Protein AF-A0A9P1FJG8-F1 (afdb_monomer)

Nearest PDB structures (foldseek):
  5cb5-assembly14_M  TM=6.698E-01  e=3.079E-03  Escherichia coli K-12
  5lbp-assembly1_A  TM=6.255E-01  e=1.067E-02  Oceanobacillus iheyensis HTE831
  6y73-assembly5_E  TM=5.997E-01  e=2.884E-02  Homo sapiens

Sequence (259 aa):
MRVICAKEVPSAGLRPDLLDASSSQHKVHMVYASAIPVKAYLNAGNLDVPFQEEVGRLVIISQYLGALRLAAMGHTSRQRIFLMPLGGGVFNNRPEVIVGALGTALDLLAQQVDLARLDVRLLAFRGSAGEQERLTKILRLLSPAPAAAAPAAAASTSAAPAVRVAASVPAAPVAPSAPAAPAAPSAPATSAAPAAPVAPASSSTPLARAFAAGAAAAATAAARGEAPAEATASAESSRPGWKLEARSVSLLDALLDDD

Structure (mmCIF, N/CA/C/O backbone):
data_AF-A0A9P1FJG8-F1
#
_entry.id   AF-A0A9P1FJG8-F1
#
loop_
_atom_site.group_PDB
_atom_site.id
_atom_site.type_symbol
_atom_site.label_atom_id
_atom_site.label_alt_id
_atom_site.label_comp_id
_atom_site.label_asym_id
_atom_site.label_entity_id
_atom_site.label_seq_id
_atom_site.pdbx_PDB_ins_code
_atom_site.Cartn_x
_atom_site.Cartn_y
_atom_site.Cartn_z
_atom_site.occupancy
_atom_site.B_iso_or_equiv
_atom_site.auth_seq_id
_atom_site.auth_comp_id
_atom_site.auth_asym_id
_atom_site.auth_atom_id
_atom_site.pdbx_PDB_model_num
ATOM 1 N N . MET A 1 1 ? -8.747 -11.179 -7.162 1.00 79.94 1 MET A N 1
ATOM 2 C CA . MET A 1 1 ? -7.864 -12.027 -6.322 1.00 79.94 1 MET A CA 1
ATOM 3 C C . MET A 1 1 ? -8.393 -12.004 -4.887 1.00 79.94 1 MET A C 1
ATOM 5 O O . MET A 1 1 ? -8.917 -10.968 -4.496 1.00 79.94 1 MET A O 1
ATOM 9 N N . ARG A 1 2 ? -8.340 -13.106 -4.121 1.00 85.50 2 ARG A N 1
ATOM 10 C CA . ARG A 1 2 ? -8.731 -13.095 -2.695 1.00 85.50 2 ARG A CA 1
ATOM 11 C C . ARG A 1 2 ? -7.508 -12.747 -1.845 1.00 85.50 2 ARG A C 1
ATOM 13 O O . ARG A 1 2 ? -6.466 -13.366 -2.029 1.00 85.50 2 ARG A O 1
ATOM 20 N N . VAL A 1 3 ? -7.649 -11.779 -0.941 1.00 92.62 3 VAL A N 1
ATOM 21 C CA . VAL A 1 3 ? -6.612 -11.441 0.045 1.00 92.62 3 VAL A CA 1
ATOM 22 C C . VAL A 1 3 ? -6.746 -12.348 1.264 1.00 92.62 3 VAL A C 1
ATOM 24 O O . VAL A 1 3 ? -7.861 -12.691 1.665 1.00 92.62 3 VAL A O 1
ATOM 27 N N . ILE A 1 4 ? -5.621 -12.741 1.855 1.00 95.81 4 ILE A N 1
ATOM 28 C CA . ILE A 1 4 ? -5.606 -13.496 3.112 1.00 95.81 4 ILE A CA 1
ATOM 29 C C . ILE A 1 4 ? -5.451 -12.484 4.243 1.00 95.81 4 ILE A C 1
ATOM 31 O O . ILE A 1 4 ? -4.538 -11.662 4.212 1.00 95.81 4 ILE A O 1
ATOM 35 N N . CYS A 1 5 ? -6.334 -12.538 5.238 1.00 96.50 5 CYS A N 1
ATOM 36 C CA . CYS A 1 5 ? -6.282 -11.650 6.394 1.00 96.50 5 CYS A CA 1
ATOM 37 C C . CYS A 1 5 ? -6.335 -12.443 7.694 1.00 96.50 5 CYS A C 1
ATOM 39 O O . CYS A 1 5 ? -7.268 -13.216 7.913 1.00 96.50 5 CYS A O 1
ATOM 41 N N . ALA A 1 6 ? -5.387 -12.169 8.584 1.00 97.38 6 ALA A N 1
ATOM 42 C CA . ALA A 1 6 ? -5.498 -12.497 9.995 1.00 97.38 6 ALA A CA 1
ATOM 43 C C . ALA A 1 6 ? -6.175 -11.317 10.709 1.00 97.38 6 ALA A C 1
ATOM 45 O O . ALA A 1 6 ? -5.712 -10.179 10.609 1.00 97.38 6 ALA A O 1
ATOM 46 N N . LYS A 1 7 ? -7.311 -11.568 11.362 1.00 96.00 7 LYS A N 1
ATOM 47 C CA . LYS A 1 7 ? -8.090 -10.537 12.061 1.00 96.00 7 LYS A CA 1
ATOM 48 C C . LYS A 1 7 ? -7.698 -10.463 13.529 1.00 96.00 7 LYS A C 1
ATOM 50 O O . LYS A 1 7 ? -7.283 -11.463 14.102 1.00 96.00 7 LYS A O 1
ATOM 55 N N . GLU A 1 8 ? -7.874 -9.277 14.104 1.00 95.25 8 GLU A N 1
ATOM 56 C CA . GLU A 1 8 ? -7.631 -8.974 15.518 1.00 95.25 8 GLU A CA 1
ATOM 57 C C . GLU A 1 8 ? -6.312 -9.518 16.083 1.00 95.25 8 GLU A C 1
ATOM 59 O O . GLU A 1 8 ? -6.237 -9.941 17.238 1.00 95.25 8 GLU A O 1
ATOM 64 N N . VAL A 1 9 ? -5.257 -9.500 15.270 1.00 96.56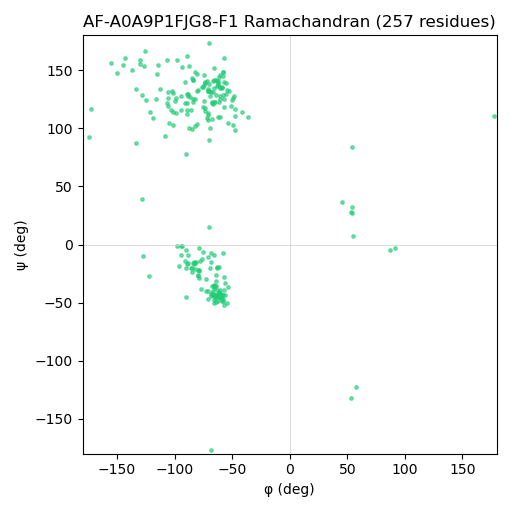 9 VAL A N 1
ATOM 65 C CA . VAL A 1 9 ? -3.940 -9.972 15.683 1.00 96.56 9 VAL A CA 1
ATOM 66 C C . VAL A 1 9 ? -3.429 -9.037 16.779 1.00 96.56 9 VAL A C 1
ATOM 68 O O . VAL A 1 9 ? -3.350 -7.826 16.539 1.00 96.56 9 VAL A O 1
ATOM 71 N N . PRO A 1 10 ? -3.100 -9.551 17.977 1.00 95.88 10 PRO A N 1
ATOM 72 C CA . PRO A 1 10 ? -2.477 -8.737 19.004 1.00 95.88 10 PRO A CA 1
ATOM 73 C C . PRO A 1 10 ? -1.106 -8.286 18.505 1.00 95.88 10 PRO A C 1
ATOM 75 O O . PRO A 1 10 ? -0.292 -9.090 18.055 1.00 95.88 10 PRO A O 1
ATOM 78 N N . SER A 1 11 ? -0.862 -6.986 18.577 1.00 93.56 11 SER A N 1
ATOM 79 C CA . SER A 1 11 ? 0.379 -6.363 18.147 1.00 93.56 11 SER A CA 1
ATOM 80 C C . SER A 1 11 ? 0.852 -5.397 19.221 1.00 93.56 11 SER A C 1
ATOM 82 O O . SER A 1 11 ? 0.085 -4.565 19.712 1.00 93.56 11 SER A O 1
ATOM 84 N N . ALA A 1 12 ? 2.138 -5.481 19.539 1.00 92.75 12 ALA A N 1
ATOM 85 C CA . ALA A 1 12 ? 2.861 -4.448 20.261 1.00 92.75 12 ALA A CA 1
ATOM 86 C C . ALA A 1 12 ? 3.757 -3.727 19.253 1.00 92.75 12 ALA A C 1
ATOM 88 O O . ALA A 1 12 ? 4.431 -4.365 18.443 1.00 92.75 12 ALA A O 1
ATOM 89 N N . GLY A 1 13 ? 3.712 -2.397 19.250 1.00 87.94 13 GLY A N 1
ATOM 90 C CA . GLY A 1 13 ? 4.653 -1.611 18.455 1.00 87.94 13 GLY A CA 1
ATOM 91 C C . GLY A 1 13 ? 6.062 -1.688 19.040 1.00 87.94 13 GLY A C 1
ATOM 92 O O . GLY A 1 13 ? 6.259 -2.185 20.146 1.00 87.94 13 GLY A O 1
ATOM 93 N N . LEU A 1 14 ? 7.038 -1.131 18.333 1.00 89.38 14 LEU A N 1
ATOM 94 C CA . LEU A 1 14 ? 8.299 -0.733 18.953 1.00 89.38 14 LEU A CA 1
ATOM 95 C C . LEU A 1 14 ? 8.152 0.691 19.485 1.00 89.38 14 LEU A C 1
ATOM 97 O O . LEU A 1 14 ? 7.356 1.482 18.966 1.00 89.38 14 LEU A O 1
ATOM 101 N N . ARG A 1 15 ? 8.921 1.039 20.513 1.00 90.69 15 ARG A N 1
ATOM 102 C CA . ARG A 1 15 ? 9.108 2.443 20.885 1.00 90.69 15 ARG A CA 1
ATOM 103 C C . ARG A 1 15 ? 9.672 3.213 19.680 1.00 90.69 15 ARG A C 1
ATOM 105 O O . ARG A 1 15 ? 10.280 2.604 18.795 1.00 90.69 15 ARG A O 1
ATOM 112 N N . PRO A 1 16 ? 9.557 4.558 19.642 1.00 85.56 16 PRO A N 1
ATOM 113 C CA . PRO A 1 16 ? 10.199 5.377 18.602 1.00 85.56 16 PRO A CA 1
ATOM 114 C C . PRO A 1 16 ? 11.718 5.199 18.534 1.00 85.56 16 PRO A C 1
ATOM 116 O O . PRO A 1 16 ? 12.397 5.761 17.679 1.00 85.56 16 PRO A O 1
ATOM 119 N N . ASP A 1 17 ? 12.245 4.466 19.498 1.00 89.62 17 ASP A N 1
ATOM 120 C CA . ASP A 1 17 ? 13.630 4.188 19.682 1.00 89.62 17 ASP A CA 1
ATOM 121 C C . ASP A 1 17 ? 14.057 2.837 19.038 1.00 89.62 17 ASP A C 1
ATOM 123 O O . ASP A 1 17 ? 15.229 2.532 18.855 1.00 89.62 17 ASP A O 1
ATOM 127 N N . LEU A 1 18 ? 13.096 2.030 18.577 1.00 88.44 18 LEU A N 1
ATOM 128 C CA . LEU A 1 18 ? 13.326 0.702 18.001 1.00 88.44 18 LEU A CA 1
ATOM 129 C C . LEU A 1 18 ? 14.118 -0.274 18.893 1.00 88.44 18 LEU A C 1
ATOM 131 O O . LEU A 1 18 ? 14.457 -1.356 18.415 1.00 88.44 18 LEU A O 1
ATOM 135 N N . LEU A 1 19 ? 14.416 0.074 20.147 1.00 92.44 19 LEU A N 1
ATOM 136 C CA . LEU A 1 19 ? 15.165 -0.783 21.060 1.00 92.44 19 LEU A CA 1
ATOM 137 C C . LEU A 1 19 ? 14.234 -1.680 21.856 1.00 92.44 19 LEU A C 1
ATOM 139 O O . LEU A 1 19 ? 14.483 -2.880 21.947 1.00 92.44 19 LEU A O 1
ATOM 143 N N . ASP A 1 20 ? 13.149 -1.111 22.384 1.00 94.50 20 ASP A N 1
ATOM 144 C CA . ASP A 1 20 ? 12.201 -1.864 23.199 1.00 94.50 20 ASP A CA 1
ATOM 145 C C . ASP A 1 20 ? 10.830 -1.974 22.534 1.00 94.50 20 ASP A C 1
ATOM 147 O O . ASP A 1 20 ? 10.378 -1.108 21.772 1.00 94.50 20 ASP A O 1
ATOM 151 N N . ALA A 1 21 ? 10.113 -3.032 22.907 1.00 91.94 21 ALA A N 1
ATOM 152 C CA . ALA A 1 21 ? 8.687 -3.121 22.652 1.00 91.94 21 ALA A CA 1
ATOM 153 C C . ALA A 1 21 ? 7.945 -1.993 23.385 1.00 91.94 21 ALA A C 1
ATOM 155 O O . ALA A 1 21 ? 8.226 -1.659 24.538 1.00 91.94 21 ALA A O 1
ATOM 156 N N . SER A 1 22 ? 6.962 -1.413 22.711 1.00 94.44 22 SER A N 1
ATOM 157 C CA . SER A 1 22 ? 6.003 -0.516 23.338 1.00 94.44 22 SER A CA 1
ATOM 158 C C . SER A 1 22 ? 5.133 -1.302 24.319 1.00 94.44 22 SER A C 1
ATOM 160 O O . SER A 1 22 ? 4.686 -2.408 24.017 1.00 94.44 22 SER A O 1
ATOM 162 N N . SER A 1 23 ? 4.825 -0.705 25.471 1.00 93.75 23 SER A N 1
ATOM 163 C CA . SER A 1 23 ? 3.820 -1.234 26.402 1.00 93.75 23 SER A CA 1
ATOM 164 C C . SER A 1 23 ? 2.386 -1.092 25.875 1.00 93.75 23 SER A C 1
ATOM 166 O O . SER A 1 23 ? 1.458 -1.665 26.442 1.00 93.75 23 SER A O 1
ATOM 168 N N . SER A 1 24 ? 2.189 -0.338 24.787 1.00 93.25 24 SER A N 1
ATOM 169 C CA . SER A 1 24 ? 0.884 -0.185 24.144 1.00 93.25 24 SER A CA 1
ATOM 170 C C . SER A 1 24 ? 0.518 -1.449 23.370 1.00 93.25 24 SER A C 1
ATOM 172 O O . SER A 1 24 ? 1.246 -1.871 22.469 1.00 93.25 24 SER A O 1
ATOM 174 N N . GLN A 1 25 ? -0.635 -2.031 23.700 1.00 93.12 25 GLN A N 1
ATOM 175 C CA . GLN A 1 25 ? -1.199 -3.173 22.988 1.00 93.12 25 GLN A CA 1
ATOM 176 C C . GLN A 1 25 ? -2.321 -2.715 22.061 1.00 93.12 25 GLN A C 1
ATOM 178 O O . GLN A 1 25 ? -3.227 -1.986 22.466 1.00 93.12 25 GLN A O 1
ATOM 183 N N . HIS A 1 26 ? -2.278 -3.180 20.818 1.00 93.06 26 HIS A N 1
ATOM 184 C CA . HIS A 1 26 ? -3.312 -2.932 19.825 1.00 93.06 26 HIS A CA 1
ATOM 185 C C . HIS A 1 26 ? -3.736 -4.247 19.178 1.00 93.06 26 HIS A C 1
ATOM 187 O O . HIS A 1 26 ? -2.968 -5.205 19.118 1.00 93.06 26 HIS A O 1
ATOM 193 N N . LYS A 1 27 ? -4.962 -4.288 18.661 1.00 95.25 27 LYS A N 1
ATOM 194 C CA . LYS A 1 27 ? -5.406 -5.341 17.749 1.00 95.25 27 LYS A CA 1
ATOM 195 C C . LYS A 1 27 ? -5.372 -4.790 16.335 1.00 95.25 27 LYS A C 1
ATOM 197 O O . LYS A 1 27 ? -5.897 -3.706 16.090 1.00 95.25 27 LYS A O 1
ATOM 202 N N . VAL A 1 28 ? -4.760 -5.526 15.416 1.00 95.31 28 VAL A N 1
ATOM 203 C CA . VAL A 1 28 ? -4.636 -5.119 14.014 1.00 95.31 28 VAL A CA 1
ATOM 204 C C . VAL A 1 28 ? -5.164 -6.200 13.086 1.00 95.31 28 VAL A C 1
ATOM 206 O O . VAL A 1 28 ? -5.174 -7.386 13.412 1.00 95.31 28 VAL A O 1
ATOM 209 N N . HIS A 1 29 ? -5.611 -5.793 11.904 1.00 96.06 29 HIS A N 1
ATOM 210 C CA . HIS A 1 29 ? -5.883 -6.720 10.813 1.00 96.06 29 HIS A CA 1
ATOM 211 C C . HIS A 1 29 ? -4.637 -6.783 9.941 1.00 96.06 29 HIS A C 1
ATOM 213 O O . HIS A 1 29 ? -4.236 -5.779 9.357 1.00 96.06 29 HIS A O 1
ATOM 219 N N . MET A 1 30 ? -4.015 -7.956 9.875 1.00 96.88 30 MET A N 1
ATOM 220 C CA . MET A 1 30 ? -2.835 -8.174 9.051 1.00 96.88 30 MET A CA 1
ATOM 221 C C . MET A 1 30 ? -3.260 -8.837 7.747 1.00 96.88 30 MET A C 1
ATOM 223 O O . MET A 1 30 ? -3.714 -9.983 7.741 1.00 96.88 30 MET A O 1
ATOM 227 N N . VAL A 1 31 ? -3.111 -8.106 6.646 1.00 96.81 31 VAL A N 1
ATOM 228 C CA . VAL A 1 31 ? -3.403 -8.602 5.301 1.00 96.81 31 VAL A CA 1
ATOM 229 C C . VAL A 1 31 ? -2.098 -9.005 4.631 1.00 96.81 31 VAL A C 1
ATOM 231 O O . VAL A 1 31 ? -1.184 -8.193 4.507 1.00 96.81 31 VAL A O 1
ATOM 234 N N . TYR A 1 32 ? -2.018 -10.255 4.184 1.00 96.44 32 TYR A N 1
ATOM 235 C CA . TYR A 1 32 ? -0.929 -10.700 3.326 1.00 96.44 32 TYR A CA 1
ATOM 236 C C . TYR A 1 32 ? -1.229 -10.310 1.879 1.00 96.44 32 TYR A C 1
ATOM 238 O O . TYR A 1 32 ? -2.271 -10.681 1.331 1.00 96.44 32 TYR A O 1
ATOM 246 N N . ALA A 1 33 ? -0.295 -9.587 1.266 1.00 94.56 33 ALA A N 1
ATOM 247 C CA . ALA A 1 33 ? -0.362 -9.148 -0.119 1.00 94.56 33 ALA A CA 1
ATOM 248 C C . ALA A 1 33 ? 0.999 -9.336 -0.798 1.00 94.56 33 ALA A C 1
ATOM 250 O O . ALA A 1 33 ? 2.047 -9.261 -0.158 1.00 94.56 33 ALA A O 1
ATOM 251 N N . SER A 1 34 ? 0.975 -9.580 -2.105 1.00 93.62 34 SER A N 1
ATOM 252 C CA . SER A 1 34 ? 2.170 -9.782 -2.925 1.00 93.62 34 SER A CA 1
ATOM 253 C C . SER A 1 34 ? 1.972 -9.162 -4.307 1.00 93.62 34 SER A C 1
ATOM 255 O O . SER A 1 34 ? 0.841 -8.919 -4.728 1.00 93.62 34 SER A O 1
ATOM 257 N N . ALA A 1 35 ? 3.071 -8.914 -5.010 1.00 95.19 35 ALA A N 1
ATOM 258 C CA . ALA A 1 35 ? 3.094 -8.393 -6.371 1.00 95.19 35 ALA A CA 1
ATOM 259 C C . ALA A 1 35 ? 3.915 -9.315 -7.283 1.00 95.19 35 ALA A C 1
ATOM 261 O O . ALA A 1 35 ? 4.629 -10.201 -6.814 1.00 95.19 35 ALA A O 1
ATOM 262 N N . ILE A 1 36 ? 3.801 -9.122 -8.594 1.00 94.69 36 ILE A N 1
ATOM 263 C CA . ILE A 1 36 ? 4.594 -9.874 -9.571 1.00 94.69 36 ILE A CA 1
ATOM 264 C C . ILE A 1 36 ? 5.910 -9.124 -9.809 1.00 94.69 36 ILE A C 1
ATOM 266 O O . ILE A 1 36 ? 5.871 -7.915 -10.047 1.00 94.69 36 ILE A O 1
ATOM 270 N N . PRO A 1 37 ? 7.077 -9.789 -9.728 1.00 94.62 37 PRO A N 1
ATOM 271 C CA . PRO A 1 37 ? 8.343 -9.133 -10.010 1.00 94.62 37 PRO A CA 1
ATOM 272 C C . PRO A 1 37 ? 8.480 -8.816 -11.504 1.00 94.62 37 PRO A C 1
ATOM 274 O O . PRO A 1 37 ? 8.187 -9.666 -12.345 1.00 94.62 37 PRO A O 1
ATOM 277 N N . VAL A 1 38 ? 8.985 -7.628 -11.832 1.00 94.88 38 VAL A N 1
ATOM 278 C CA . VAL A 1 38 ? 9.231 -7.182 -13.213 1.00 94.88 38 VAL A CA 1
ATOM 279 C C . VAL A 1 38 ? 10.730 -7.209 -13.482 1.00 94.88 38 VAL A C 1
ATOM 281 O O . VAL A 1 38 ? 11.497 -6.518 -12.810 1.00 94.88 38 VAL A O 1
ATOM 284 N N . LYS A 1 39 ? 11.171 -8.014 -14.461 1.00 93.88 39 LYS A N 1
ATOM 285 C CA . LYS A 1 39 ? 12.607 -8.219 -14.764 1.00 93.88 39 LYS A CA 1
ATOM 286 C C . LYS A 1 39 ? 13.450 -8.646 -13.547 1.00 93.88 39 LYS A C 1
ATOM 288 O O . LYS A 1 39 ? 14.646 -8.378 -13.490 1.00 93.88 39 LYS A O 1
ATOM 293 N N . ALA A 1 40 ? 12.839 -9.313 -12.573 1.00 91.62 40 ALA A N 1
ATOM 294 C CA . ALA A 1 40 ? 13.509 -9.809 -11.375 1.00 91.62 40 ALA A CA 1
ATOM 295 C C . ALA A 1 40 ? 13.175 -11.289 -11.139 1.00 91.62 40 ALA A C 1
ATOM 297 O O . ALA A 1 40 ? 12.167 -11.800 -11.633 1.00 91.62 40 ALA A O 1
ATOM 298 N N . TYR A 1 41 ? 14.025 -11.985 -10.378 1.00 89.81 41 TYR A N 1
ATOM 299 C CA . TYR A 1 41 ? 13.927 -13.432 -10.139 1.00 89.81 41 TYR A CA 1
ATOM 300 C C . TYR A 1 41 ? 13.852 -14.234 -11.450 1.00 89.81 41 TYR A C 1
ATOM 302 O O . TYR A 1 41 ? 14.618 -13.995 -12.382 1.00 89.81 41 TYR A O 1
ATOM 310 N N . LEU A 1 42 ? 12.901 -15.169 -11.533 1.00 89.69 42 LEU A N 1
ATOM 311 C CA . LEU A 1 42 ? 12.649 -16.019 -12.694 1.00 89.69 42 LEU A CA 1
ATOM 312 C C . LEU A 1 42 ? 12.093 -15.242 -13.903 1.00 89.69 42 LEU A C 1
ATOM 314 O O . LEU A 1 42 ? 12.017 -15.803 -14.991 1.00 89.69 42 LEU A O 1
ATOM 318 N N . ASN A 1 43 ? 11.760 -13.954 -13.745 1.00 86.19 43 ASN A N 1
ATOM 319 C CA . ASN A 1 43 ? 11.273 -13.096 -14.829 1.00 86.19 43 ASN A CA 1
ATOM 320 C C . ASN A 1 43 ? 12.389 -12.284 -15.513 1.00 86.19 43 ASN A C 1
ATOM 322 O O . ASN A 1 43 ? 12.115 -11.557 -16.465 1.00 86.19 43 ASN A O 1
ATOM 326 N N . ALA A 1 44 ? 13.647 -12.400 -15.069 1.00 82.94 44 ALA A N 1
ATOM 327 C CA . ALA A 1 44 ? 14.766 -11.627 -15.618 1.00 82.94 44 ALA A CA 1
ATOM 328 C C . ALA A 1 44 ? 15.076 -11.935 -17.100 1.00 82.94 44 ALA A C 1
ATOM 330 O O . ALA A 1 44 ? 15.586 -11.070 -17.807 1.00 82.94 44 ALA A O 1
ATOM 331 N N . GLY A 1 45 ? 14.752 -13.143 -17.580 1.00 83.50 45 GLY A N 1
ATOM 332 C CA . GLY A 1 45 ? 14.990 -13.567 -18.968 1.00 83.50 45 GLY A CA 1
ATOM 333 C C . GLY A 1 45 ? 13.846 -13.280 -19.949 1.00 83.50 45 GLY A C 1
ATOM 334 O O . GLY A 1 45 ? 13.993 -13.544 -21.140 1.00 83.50 45 GLY A O 1
ATOM 335 N N . ASN A 1 46 ? 12.706 -12.766 -19.476 1.00 69.88 46 ASN A N 1
ATOM 336 C CA . ASN A 1 46 ? 11.514 -12.567 -20.302 1.00 69.88 46 ASN A CA 1
ATOM 337 C C . ASN A 1 46 ? 11.548 -11.204 -21.013 1.00 69.88 46 ASN A C 1
ATOM 339 O O . ASN A 1 46 ? 11.693 -10.164 -20.368 1.00 69.88 46 ASN A O 1
ATOM 343 N N . LEU A 1 47 ? 11.372 -11.210 -22.341 1.00 71.50 47 LEU A N 1
ATOM 344 C CA . LEU A 1 47 ? 11.496 -10.013 -23.188 1.00 71.50 47 LEU A CA 1
ATOM 345 C C . LEU A 1 47 ? 10.268 -9.088 -23.156 1.00 71.50 47 LEU A C 1
ATOM 347 O O . LEU A 1 47 ? 10.406 -7.900 -23.441 1.00 71.50 47 LEU A O 1
ATOM 351 N N . ASP A 1 48 ? 9.089 -9.591 -22.782 1.00 93.69 48 ASP A N 1
ATOM 352 C CA . ASP A 1 48 ? 7.864 -8.783 -22.756 1.00 93.69 48 ASP A CA 1
ATOM 353 C C . ASP A 1 48 ? 7.668 -8.108 -21.392 1.00 93.69 48 ASP A C 1
ATOM 355 O O . ASP A 1 48 ? 6.937 -8.568 -20.511 1.00 93.69 48 ASP A O 1
ATOM 359 N N . VAL A 1 49 ? 8.427 -7.034 -21.189 1.00 93.12 49 VAL A N 1
ATOM 360 C CA . VAL A 1 49 ? 8.350 -6.192 -19.989 1.00 93.12 49 VAL A CA 1
ATOM 361 C C . VAL A 1 49 ? 6.995 -5.492 -19.878 1.00 93.12 49 VAL A C 1
ATOM 363 O O . VAL A 1 49 ? 6.441 -5.531 -18.782 1.00 93.12 49 VAL A O 1
ATOM 366 N N . PRO A 1 50 ? 6.424 -4.902 -20.951 1.00 95.06 50 PRO A N 1
ATOM 367 C CA . PRO A 1 50 ? 5.100 -4.288 -20.872 1.00 95.06 50 PRO A CA 1
ATOM 368 C C . PRO A 1 50 ? 4.017 -5.256 -20.392 1.00 95.06 50 PRO A C 1
ATOM 370 O O . PRO A 1 50 ? 3.223 -4.901 -19.523 1.00 95.06 50 PRO A O 1
ATOM 373 N N . PHE A 1 51 ? 4.010 -6.497 -20.890 1.00 94.62 51 PHE A N 1
ATOM 374 C CA . PHE A 1 51 ? 3.071 -7.510 -20.412 1.00 94.62 51 PHE A CA 1
ATOM 375 C C . PHE A 1 51 ? 3.276 -7.839 -18.928 1.00 94.62 51 PHE A C 1
ATOM 377 O O . PHE A 1 51 ? 2.307 -7.901 -18.172 1.00 94.62 51 PHE A O 1
ATOM 384 N N . GLN A 1 52 ? 4.526 -8.012 -18.481 1.00 94.38 52 GLN A N 1
ATOM 385 C CA . GLN A 1 52 ? 4.829 -8.248 -17.063 1.00 94.38 52 GLN A CA 1
ATOM 386 C C . GLN A 1 52 ? 4.371 -7.093 -16.172 1.00 94.38 52 GLN A C 1
ATOM 388 O O . GLN A 1 52 ? 3.783 -7.340 -15.119 1.00 94.38 52 GLN A O 1
ATOM 393 N N . GLU A 1 53 ? 4.637 -5.851 -16.583 1.00 96.00 53 GLU A N 1
ATOM 394 C CA . GLU A 1 53 ? 4.204 -4.657 -15.857 1.00 96.00 53 GLU A CA 1
ATOM 395 C C . GLU A 1 53 ? 2.679 -4.591 -15.775 1.00 96.00 53 GLU A C 1
ATOM 397 O O . GLU A 1 53 ? 2.150 -4.317 -14.702 1.00 96.00 53 GLU A O 1
ATOM 402 N N . GLU A 1 54 ? 1.963 -4.903 -16.857 1.00 97.12 54 GLU A N 1
ATOM 403 C CA . GLU A 1 54 ? 0.500 -4.871 -16.862 1.00 97.12 54 GLU A CA 1
ATOM 404 C C . GLU A 1 54 ? -0.106 -5.964 -15.973 1.00 97.12 54 GLU A C 1
ATOM 406 O O . GLU A 1 54 ? -0.987 -5.693 -15.153 1.00 97.12 54 GLU A O 1
ATOM 411 N N . VAL A 1 55 ? 0.410 -7.192 -16.052 1.00 95.56 55 VAL A N 1
ATOM 412 C CA . VAL A 1 55 ? 0.005 -8.279 -15.149 1.00 95.56 55 VAL A CA 1
ATOM 413 C C . VAL A 1 55 ? 0.308 -7.906 -13.694 1.00 95.56 55 VAL A C 1
ATOM 415 O O . VAL A 1 55 ? -0.548 -8.071 -12.820 1.00 95.56 55 VAL A O 1
ATOM 418 N N . GLY A 1 56 ? 1.497 -7.358 -13.426 1.00 95.75 56 GLY A N 1
ATOM 419 C CA . GLY A 1 56 ? 1.892 -6.869 -12.107 1.00 95.75 56 GLY A CA 1
ATOM 420 C C . GLY A 1 56 ? 0.947 -5.790 -11.585 1.00 95.75 56 GLY A C 1
ATOM 421 O O . GLY A 1 56 ? 0.450 -5.901 -10.462 1.00 95.75 56 GLY A O 1
ATOM 422 N N . ARG A 1 57 ? 0.611 -4.804 -12.420 1.00 97.75 57 ARG A N 1
ATOM 423 C CA . ARG A 1 57 ? -0.330 -3.724 -12.108 1.00 97.75 57 ARG A CA 1
ATOM 424 C C . ARG A 1 57 ? -1.709 -4.264 -11.728 1.00 97.75 57 ARG A C 1
ATOM 426 O O . ARG A 1 57 ? -2.235 -3.881 -10.685 1.00 97.75 57 ARG A O 1
ATOM 433 N N . LEU A 1 58 ? -2.281 -5.185 -12.508 1.00 97.75 58 LEU A N 1
ATOM 434 C CA . LEU A 1 58 ? -3.602 -5.775 -12.227 1.00 97.75 58 LEU A CA 1
ATOM 435 C C . LEU A 1 58 ? -3.620 -6.594 -10.925 1.00 97.75 58 LEU A C 1
ATOM 437 O O . LEU A 1 58 ? -4.610 -6.575 -10.180 1.00 97.75 58 LEU A O 1
ATOM 441 N N . VAL A 1 59 ? -2.520 -7.289 -10.618 1.00 97.50 59 VAL A N 1
ATOM 442 C CA . VAL A 1 59 ? -2.353 -8.000 -9.342 1.00 97.50 59 VAL A CA 1
ATOM 443 C C . VAL A 1 59 ? -2.298 -7.008 -8.180 1.00 97.50 59 VAL A C 1
ATOM 445 O O . VAL A 1 59 ? -3.040 -7.184 -7.215 1.00 97.50 59 VAL A O 1
ATOM 448 N N . ILE A 1 60 ? -1.504 -5.938 -8.284 1.00 97.88 60 ILE A N 1
ATOM 449 C CA . ILE A 1 60 ? -1.402 -4.901 -7.245 1.00 97.88 60 ILE A CA 1
ATOM 450 C C . ILE A 1 60 ? -2.768 -4.238 -6.994 1.00 97.88 60 ILE A C 1
ATOM 452 O O . ILE A 1 60 ? -3.184 -4.147 -5.838 1.00 97.88 60 ILE A O 1
ATOM 456 N N . ILE A 1 61 ? -3.510 -3.867 -8.049 1.00 97.88 61 ILE A N 1
ATOM 457 C CA . ILE A 1 61 ? -4.879 -3.318 -7.936 1.00 97.88 61 ILE A CA 1
ATOM 458 C C . ILE A 1 61 ? -5.765 -4.266 -7.132 1.00 97.88 61 ILE A C 1
ATOM 460 O O . ILE A 1 61 ? -6.426 -3.859 -6.178 1.00 97.88 61 ILE A O 1
ATOM 464 N N . SER A 1 62 ? -5.766 -5.548 -7.503 1.00 97.94 62 SER A N 1
ATOM 465 C CA . SER A 1 62 ? -6.605 -6.556 -6.855 1.00 97.94 62 SER A CA 1
ATOM 466 C C . SER A 1 62 ? -6.294 -6.708 -5.364 1.00 97.94 62 SER A C 1
ATOM 468 O O . SER A 1 62 ? -7.210 -6.901 -4.563 1.00 97.94 62 SER A O 1
ATOM 470 N N . GLN A 1 63 ? -5.013 -6.646 -4.993 1.00 97.56 63 GLN A N 1
ATOM 471 C CA . GLN A 1 63 ? -4.556 -6.785 -3.610 1.00 97.56 63 GLN A CA 1
ATOM 472 C C . GLN A 1 63 ? -4.938 -5.562 -2.771 1.00 97.56 63 GLN A C 1
ATOM 474 O O . GLN A 1 63 ? -5.520 -5.723 -1.696 1.00 97.56 63 GLN A O 1
ATOM 479 N N . TYR A 1 64 ? -4.700 -4.347 -3.279 1.00 97.88 64 TYR A N 1
ATOM 480 C CA . TYR A 1 64 ? -5.128 -3.125 -2.596 1.00 97.88 64 TYR A CA 1
ATOM 481 C C . TYR A 1 64 ? -6.647 -3.056 -2.456 1.00 97.88 64 TYR A C 1
ATOM 483 O O . TYR A 1 64 ? -7.140 -2.852 -1.350 1.00 97.88 64 TYR A O 1
ATOM 491 N N . LEU A 1 65 ? -7.400 -3.301 -3.533 1.00 97.75 65 LEU A N 1
ATOM 492 C CA . LEU A 1 65 ? -8.862 -3.272 -3.498 1.00 97.75 65 LEU A CA 1
ATOM 493 C C . LEU A 1 65 ? -9.418 -4.278 -2.481 1.00 97.75 65 LEU A C 1
ATOM 495 O O . LEU A 1 65 ? -10.316 -3.948 -1.710 1.00 97.75 65 LEU A O 1
ATOM 499 N N . GLY A 1 66 ? -8.868 -5.496 -2.440 1.00 96.81 66 GLY A N 1
ATOM 500 C CA . GLY A 1 66 ? -9.271 -6.511 -1.469 1.00 96.81 66 GLY A CA 1
ATOM 501 C C . GLY A 1 66 ? -8.999 -6.094 -0.020 1.00 96.81 66 GLY A C 1
ATOM 502 O O . GLY A 1 66 ? -9.877 -6.244 0.831 1.00 96.81 66 GLY A O 1
ATOM 503 N N . ALA A 1 67 ? -7.816 -5.538 0.258 1.00 96.75 67 ALA A N 1
ATOM 504 C CA . ALA A 1 67 ? -7.441 -5.063 1.589 1.00 96.75 67 ALA A CA 1
ATOM 505 C C . ALA A 1 67 ? -8.310 -3.880 2.048 1.00 96.75 67 ALA A C 1
ATOM 507 O O . ALA A 1 67 ? -8.835 -3.885 3.163 1.00 96.75 67 ALA A O 1
ATOM 508 N N . LEU A 1 68 ? -8.514 -2.893 1.174 1.00 96.69 68 LEU A N 1
ATOM 509 C CA . LEU A 1 68 ? -9.308 -1.703 1.472 1.00 96.69 68 LEU A CA 1
ATOM 510 C C . LEU A 1 68 ? -10.793 -2.044 1.654 1.00 96.69 68 LEU A C 1
ATOM 512 O O . LEU A 1 68 ? -11.424 -1.576 2.601 1.00 96.69 68 LEU A O 1
ATOM 516 N N . ARG A 1 69 ? -11.348 -2.921 0.808 1.00 96.12 69 ARG A N 1
ATOM 517 C CA . ARG A 1 69 ? -12.729 -3.398 0.948 1.00 96.12 69 ARG A CA 1
ATOM 518 C C . ARG A 1 69 ? -12.939 -4.133 2.268 1.00 96.12 69 ARG A C 1
ATOM 520 O O . ARG A 1 69 ? -13.950 -3.918 2.933 1.00 96.12 69 ARG A O 1
ATOM 527 N N . LEU A 1 70 ? -11.982 -4.969 2.673 1.00 95.38 70 LEU A N 1
ATOM 528 C CA . LEU A 1 70 ? -12.036 -5.652 3.964 1.00 95.38 70 LEU A CA 1
ATOM 529 C C . LEU A 1 70 ? -12.065 -4.656 5.132 1.00 95.38 70 LEU A C 1
ATOM 531 O O . LEU A 1 70 ? -12.842 -4.843 6.070 1.00 95.38 70 LEU A O 1
ATOM 535 N N . ALA A 1 71 ? -11.248 -3.603 5.071 1.00 95.31 71 ALA A N 1
ATOM 536 C CA . ALA A 1 71 ? -11.230 -2.558 6.088 1.00 95.31 71 ALA A CA 1
ATOM 537 C C . ALA A 1 71 ? -12.557 -1.781 6.138 1.00 95.31 71 ALA A C 1
ATOM 539 O O . ALA A 1 71 ? -13.102 -1.586 7.224 1.00 95.31 71 ALA A O 1
ATOM 540 N N . ALA A 1 72 ? -13.116 -1.420 4.978 1.00 94.69 72 ALA A N 1
ATOM 541 C CA . ALA A 1 72 ? -14.372 -0.678 4.872 1.00 94.69 72 ALA A CA 1
ATOM 542 C C . ALA A 1 72 ? -15.597 -1.469 5.369 1.00 94.69 72 ALA A C 1
ATOM 544 O O . ALA A 1 72 ? -16.505 -0.898 5.968 1.00 94.69 72 ALA A O 1
ATOM 545 N N . MET A 1 73 ? -15.629 -2.788 5.148 1.00 91.88 73 MET A N 1
ATOM 546 C CA . MET A 1 73 ? -16.749 -3.643 5.565 1.00 91.88 73 MET A CA 1
ATOM 547 C C . MET A 1 73 ? -16.731 -3.998 7.058 1.00 91.88 73 MET A C 1
ATOM 549 O O . MET A 1 73 ? -17.758 -4.389 7.605 1.00 91.88 73 MET A O 1
ATOM 553 N N . GLY A 1 74 ? -15.567 -3.935 7.708 1.00 80.38 74 GLY A N 1
ATOM 554 C CA . GLY A 1 74 ? -15.369 -4.536 9.028 1.00 80.38 74 GLY A CA 1
ATOM 555 C C . GLY A 1 74 ? -15.847 -3.707 10.218 1.00 80.38 74 GLY A C 1
ATOM 556 O O . GLY A 1 74 ? -15.953 -4.258 11.309 1.00 80.38 74 GLY A O 1
ATOM 557 N N . HIS A 1 75 ? -16.101 -2.407 10.049 1.00 82.06 75 HIS A N 1
ATOM 558 C CA . HIS A 1 75 ? -16.220 -1.499 11.192 1.00 82.06 75 HIS A CA 1
ATOM 559 C C . HIS A 1 75 ? -17.162 -0.337 10.924 1.00 82.06 75 HIS A C 1
ATOM 561 O O . HIS A 1 75 ? -17.224 0.169 9.810 1.00 82.06 75 HIS A O 1
ATOM 567 N N . THR A 1 76 ? -17.850 0.134 11.963 1.00 86.25 76 THR A N 1
ATOM 568 C CA . THR A 1 76 ? -18.694 1.338 11.920 1.00 86.25 76 THR A CA 1
ATOM 569 C C . THR A 1 76 ? -17.877 2.630 12.013 1.00 86.25 76 THR A C 1
ATOM 571 O O . THR A 1 76 ? -18.272 3.640 11.441 1.00 86.25 76 THR A O 1
ATOM 574 N N . SER A 1 77 ? -16.718 2.594 12.674 1.00 92.75 77 SER A N 1
ATOM 575 C CA . SER A 1 77 ? -15.829 3.741 12.878 1.00 92.75 77 SER A CA 1
ATOM 576 C C . SER A 1 77 ? -14.802 3.924 11.757 1.00 92.75 77 SER A C 1
ATOM 578 O O . SER A 1 77 ? -14.512 2.989 11.005 1.00 92.75 77 SER A O 1
ATOM 580 N N . ARG A 1 78 ? -14.217 5.131 11.679 1.00 94.25 78 ARG A N 1
ATOM 581 C CA . ARG A 1 78 ? -13.135 5.455 10.737 1.00 94.25 78 ARG A CA 1
ATOM 582 C C . ARG A 1 78 ? -11.936 4.522 10.946 1.00 94.25 78 ARG A C 1
ATOM 584 O O . ARG A 1 78 ? -11.463 4.371 12.071 1.00 94.25 78 ARG A O 1
ATOM 591 N N . GLN A 1 79 ? -11.453 3.904 9.871 1.00 95.44 79 GLN A N 1
ATOM 592 C CA . GLN A 1 79 ? -10.390 2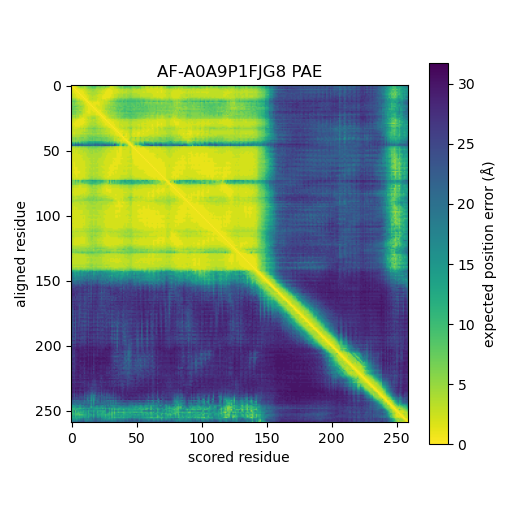.898 9.899 1.00 95.44 79 GLN A CA 1
ATOM 593 C C . GLN A 1 79 ? -9.070 3.456 9.382 1.00 95.44 79 GLN A C 1
ATOM 595 O O . GLN A 1 79 ? -9.003 3.934 8.253 1.00 95.44 79 GLN A O 1
ATOM 600 N N . ARG A 1 80 ? -8.000 3.325 10.172 1.00 95.88 80 ARG A N 1
ATOM 601 C CA . ARG A 1 80 ? -6.640 3.658 9.734 1.00 95.88 80 ARG A CA 1
ATOM 602 C C . ARG A 1 80 ? -5.976 2.452 9.084 1.00 95.88 80 ARG A C 1
ATOM 604 O O . ARG A 1 80 ? -5.917 1.378 9.676 1.00 95.88 80 ARG A O 1
ATOM 611 N N . ILE A 1 81 ? -5.456 2.647 7.879 1.00 96.31 81 ILE A N 1
ATOM 612 C CA . ILE A 1 81 ? -4.881 1.603 7.036 1.00 96.31 81 ILE A CA 1
ATOM 613 C C . ILE A 1 81 ? -3.467 2.019 6.661 1.00 96.31 81 ILE A C 1
ATOM 615 O O . ILE A 1 81 ? -3.265 3.075 6.071 1.00 96.31 81 ILE A O 1
ATOM 619 N N . PHE A 1 82 ? -2.494 1.167 6.964 1.00 96.75 82 PHE A N 1
ATOM 620 C CA . PHE A 1 82 ? -1.109 1.362 6.555 1.00 96.75 82 PHE A CA 1
ATOM 621 C C . PHE A 1 82 ? -0.778 0.383 5.433 1.00 96.75 82 PHE A C 1
ATOM 623 O O . PHE A 1 82 ? -0.913 -0.828 5.601 1.00 96.75 82 PHE A O 1
ATOM 630 N N . LEU A 1 83 ? -0.370 0.910 4.284 1.00 96.81 83 LEU A N 1
ATOM 631 C CA . LEU A 1 83 ? -0.058 0.142 3.088 1.00 96.81 83 LEU A CA 1
ATOM 632 C C . LEU A 1 83 ? 1.436 0.225 2.798 1.00 96.81 83 LEU A C 1
ATOM 634 O O . LEU A 1 83 ? 2.019 1.305 2.803 1.00 96.81 83 LEU A O 1
ATOM 638 N N . MET A 1 84 ? 2.047 -0.916 2.504 1.00 96.38 84 MET A N 1
ATOM 639 C CA . MET A 1 84 ? 3.387 -0.965 1.921 1.00 96.38 84 MET A CA 1
ATOM 640 C C . MET A 1 84 ? 3.294 -0.766 0.401 1.00 96.38 84 MET A C 1
ATOM 642 O O . MET A 1 84 ? 2.315 -1.226 -0.189 1.00 96.38 84 MET A O 1
ATOM 646 N N . PRO A 1 85 ? 4.301 -0.160 -0.254 1.00 96.38 85 PRO A N 1
ATOM 647 C CA . PRO A 1 85 ? 4.347 -0.034 -1.707 1.00 96.38 85 PRO A CA 1
ATOM 648 C C . PRO A 1 85 ? 4.599 -1.410 -2.347 1.00 96.38 85 PRO A C 1
ATOM 650 O O . PRO A 1 85 ? 5.738 -1.846 -2.532 1.00 96.38 85 PRO A O 1
ATOM 653 N N . LEU A 1 86 ? 3.514 -2.131 -2.647 1.00 95.81 86 LEU A N 1
ATOM 654 C CA . LEU A 1 86 ? 3.558 -3.500 -3.163 1.00 95.81 86 LEU A CA 1
ATOM 655 C C . LEU A 1 86 ? 4.305 -3.568 -4.498 1.00 95.81 86 LEU A C 1
ATOM 657 O O . LEU A 1 86 ? 3.936 -2.895 -5.451 1.00 95.81 86 LEU A O 1
ATOM 661 N N . GLY A 1 87 ? 5.322 -4.426 -4.580 1.00 93.81 87 GLY A N 1
ATOM 662 C CA . GLY A 1 87 ? 6.109 -4.621 -5.801 1.00 93.81 87 GLY A CA 1
ATOM 663 C C . GLY A 1 87 ? 7.349 -3.736 -5.922 1.00 93.81 87 GLY A C 1
ATOM 664 O O . GLY A 1 87 ? 8.115 -3.922 -6.869 1.00 93.81 87 GLY A O 1
ATOM 665 N N . GLY A 1 88 ? 7.587 -2.828 -4.972 1.00 93.81 88 GLY A N 1
ATOM 666 C CA . GLY A 1 88 ? 8.840 -2.077 -4.885 1.00 93.81 88 GLY A CA 1
ATOM 667 C C . GLY A 1 88 ? 10.046 -2.946 -4.496 1.00 93.81 88 GLY A C 1
ATOM 668 O O . GLY A 1 88 ? 9.948 -4.166 -4.326 1.00 93.81 88 GLY A O 1
ATOM 669 N N . GLY A 1 89 ? 11.209 -2.309 -4.341 1.00 92.19 89 GLY A N 1
ATOM 670 C CA . GLY A 1 89 ? 12.443 -2.969 -3.908 1.00 92.19 89 GLY A CA 1
ATOM 671 C C . GLY A 1 89 ? 12.850 -4.120 -4.832 1.00 92.19 89 GLY A C 1
ATOM 672 O O . GLY A 1 89 ? 13.016 -3.937 -6.035 1.00 92.19 89 GLY A O 1
ATOM 673 N N . VAL A 1 90 ? 12.980 -5.322 -4.269 1.00 91.88 90 VAL A N 1
ATOM 674 C CA . VAL A 1 90 ? 13.433 -6.532 -4.980 1.00 91.88 90 VAL A CA 1
ATOM 675 C C . VAL A 1 90 ? 12.505 -6.984 -6.114 1.00 91.88 90 VAL A C 1
ATOM 677 O O . VAL A 1 90 ? 12.933 -7.732 -6.989 1.00 91.88 90 VAL A O 1
ATOM 680 N N . PHE A 1 91 ? 11.243 -6.541 -6.130 1.00 94.69 91 PHE A N 1
ATOM 681 C CA . PHE A 1 91 ? 10.289 -6.886 -7.192 1.00 94.69 91 PHE A CA 1
ATOM 682 C C . PHE A 1 91 ? 10.355 -5.911 -8.373 1.00 94.69 91 PHE A C 1
ATOM 684 O O . PHE A 1 91 ? 9.772 -6.194 -9.418 1.00 94.69 91 PHE A O 1
ATOM 691 N N . ASN A 1 92 ? 11.091 -4.804 -8.225 1.00 95.00 92 ASN A N 1
ATOM 692 C CA . ASN A 1 92 ? 11.447 -3.877 -9.296 1.00 95.00 92 ASN A CA 1
ATOM 693 C C . ASN A 1 92 ? 10.248 -3.326 -10.103 1.00 95.00 92 ASN A C 1
ATOM 695 O O . ASN A 1 92 ? 10.389 -2.958 -11.268 1.00 95.00 92 ASN A O 1
ATOM 699 N N . ASN A 1 93 ? 9.057 -3.246 -9.495 1.00 96.69 93 ASN A N 1
ATOM 700 C CA . ASN A 1 93 ? 7.950 -2.495 -10.081 1.00 96.69 93 ASN A CA 1
ATOM 701 C C . ASN A 1 93 ? 8.231 -1.003 -9.924 1.00 96.69 93 ASN A C 1
ATOM 703 O O . ASN A 1 93 ? 8.689 -0.534 -8.877 1.00 96.69 93 ASN A O 1
ATOM 707 N N . ARG A 1 94 ? 7.912 -0.243 -10.968 1.00 96.94 94 ARG A N 1
ATOM 708 C CA . ARG A 1 94 ? 8.065 1.207 -10.956 1.00 96.94 94 ARG A CA 1
ATOM 709 C C . ARG A 1 94 ? 7.118 1.864 -9.942 1.00 96.94 94 ARG A C 1
ATOM 711 O O . ARG A 1 94 ? 5.950 1.477 -9.888 1.00 96.94 94 ARG A O 1
ATOM 718 N N . PRO A 1 95 ? 7.548 2.913 -9.218 1.00 96.44 95 PRO A N 1
ATOM 719 C CA . PRO A 1 95 ? 6.682 3.641 -8.290 1.00 96.44 95 PRO A CA 1
ATOM 720 C C . PRO A 1 95 ? 5.381 4.143 -8.927 1.00 96.44 95 PRO A C 1
ATOM 722 O O . PRO A 1 95 ? 4.332 4.078 -8.293 1.00 96.44 95 PRO A O 1
ATOM 725 N N . GLU A 1 96 ? 5.410 4.574 -10.192 1.00 97.00 96 GLU A N 1
ATOM 726 C CA . GLU A 1 96 ? 4.203 5.051 -10.882 1.00 97.00 96 GLU A CA 1
ATOM 727 C C . GLU A 1 96 ? 3.176 3.931 -11.090 1.00 97.00 96 GLU A C 1
ATOM 729 O O . GLU A 1 96 ? 1.978 4.172 -10.976 1.00 97.00 96 GLU A O 1
ATOM 734 N N . VAL A 1 97 ? 3.635 2.699 -11.338 1.00 97.00 97 VAL A N 1
ATOM 735 C CA . VAL A 1 97 ? 2.759 1.524 -11.469 1.00 97.00 97 VAL A CA 1
ATOM 736 C C . VAL A 1 97 ? 2.106 1.207 -10.126 1.00 97.00 97 VAL A C 1
ATOM 738 O O . VAL A 1 97 ? 0.904 0.963 -10.073 1.00 97.00 97 VAL A O 1
ATOM 741 N N . ILE A 1 98 ? 2.875 1.261 -9.035 1.00 97.19 98 ILE A N 1
ATOM 742 C CA . ILE A 1 98 ? 2.390 0.959 -7.681 1.00 97.19 98 ILE A CA 1
ATOM 743 C C . ILE A 1 98 ? 1.353 1.992 -7.229 1.00 97.19 98 ILE A C 1
ATOM 745 O O . ILE A 1 98 ? 0.271 1.622 -6.772 1.00 97.19 98 ILE A O 1
ATOM 749 N N . VAL A 1 99 ? 1.672 3.283 -7.356 1.00 96.69 99 VAL A N 1
ATOM 750 C CA . VAL A 1 99 ? 0.775 4.367 -6.933 1.00 96.69 99 VAL A CA 1
ATOM 751 C C . VAL A 1 99 ? -0.433 4.465 -7.865 1.00 96.69 99 VAL A C 1
ATOM 753 O O . VAL A 1 99 ? -1.552 4.606 -7.381 1.00 96.69 99 VAL A O 1
ATOM 756 N N . GLY A 1 100 ? -0.245 4.308 -9.178 1.00 95.94 100 GLY A N 1
ATOM 757 C CA . GLY A 1 100 ? -1.348 4.258 -10.140 1.00 95.94 100 GLY A CA 1
ATOM 758 C C . GLY A 1 100 ? -2.313 3.107 -9.855 1.00 95.94 100 GLY A C 1
ATOM 759 O O . GLY A 1 100 ? -3.525 3.303 -9.852 1.00 95.94 100 GLY A O 1
ATOM 760 N N . ALA A 1 101 ? -1.789 1.923 -9.524 1.00 97.56 101 ALA A N 1
ATOM 761 C CA . ALA A 1 101 ? -2.598 0.781 -9.107 1.00 97.56 101 ALA A CA 1
ATOM 762 C C . ALA A 1 101 ? -3.376 1.045 -7.805 1.00 97.56 101 ALA A C 1
ATOM 764 O O . ALA A 1 101 ? -4.533 0.637 -7.690 1.00 97.56 101 ALA A O 1
ATOM 765 N N . LEU A 1 102 ? -2.770 1.734 -6.832 1.00 97.00 102 LEU A N 1
ATOM 766 C CA . LEU A 1 102 ? -3.461 2.151 -5.611 1.00 97.00 102 LEU A CA 1
ATOM 767 C C . LEU A 1 102 ? -4.587 3.153 -5.907 1.00 97.00 102 LEU A C 1
ATOM 769 O O . LEU A 1 102 ? -5.688 2.974 -5.394 1.00 97.00 102 LEU A O 1
ATOM 773 N N . GLY A 1 103 ? -4.336 4.147 -6.765 1.00 94.88 103 GLY A N 1
ATOM 774 C CA . GLY A 1 103 ? -5.351 5.101 -7.223 1.00 94.88 103 GLY A CA 1
ATOM 775 C C . GLY A 1 103 ? -6.539 4.393 -7.877 1.00 94.88 103 GLY A C 1
ATOM 776 O O . GLY A 1 103 ? -7.665 4.525 -7.412 1.00 94.88 103 GLY A O 1
ATOM 777 N N . THR A 1 104 ? -6.278 3.508 -8.848 1.00 96.25 104 THR A N 1
ATOM 778 C CA . THR A 1 104 ? -7.336 2.700 -9.484 1.00 96.25 104 THR A CA 1
ATOM 779 C C . THR A 1 104 ? -8.119 1.857 -8.470 1.00 96.25 104 THR A C 1
ATOM 781 O O . THR A 1 104 ? -9.334 1.712 -8.586 1.00 96.25 104 THR A O 1
ATOM 784 N N . ALA A 1 105 ? -7.454 1.281 -7.463 1.00 96.88 105 ALA A N 1
ATOM 785 C CA . ALA A 1 105 ? -8.137 0.517 -6.421 1.00 96.88 105 ALA A CA 1
ATOM 786 C C . ALA A 1 105 ? -9.062 1.394 -5.557 1.00 96.88 105 ALA A C 1
ATOM 788 O O . ALA A 1 105 ? -10.143 0.938 -5.185 1.00 96.88 105 ALA A O 1
ATOM 789 N N . LEU A 1 106 ? -8.662 2.633 -5.255 1.00 95.44 106 LEU A N 1
ATOM 790 C CA . LEU A 1 106 ? -9.490 3.598 -4.527 1.00 95.44 106 LEU A CA 1
ATOM 791 C C . LEU A 1 106 ? -10.693 4.049 -5.359 1.00 95.44 106 LEU A C 1
ATOM 793 O O . LEU A 1 106 ? -11.802 4.045 -4.832 1.00 95.44 106 LEU A O 1
ATOM 797 N N . ASP A 1 107 ? -10.512 4.324 -6.651 1.00 93.88 107 ASP A N 1
ATOM 798 C CA . ASP A 1 107 ? -11.607 4.700 -7.557 1.00 93.88 107 ASP A CA 1
ATOM 799 C C . ASP A 1 107 ? -12.671 3.599 -7.652 1.00 93.88 107 ASP A C 1
ATOM 801 O O . ASP A 1 107 ? -13.873 3.849 -7.552 1.00 93.88 107 ASP A O 1
ATOM 805 N N . LEU A 1 108 ? -12.234 2.343 -7.800 1.00 95.94 108 LEU A N 1
ATOM 806 C CA . LEU A 1 108 ? -13.130 1.182 -7.824 1.00 95.94 108 LEU A CA 1
ATOM 807 C C . LEU A 1 108 ? -13.857 0.978 -6.489 1.00 95.94 108 LEU A C 1
ATOM 809 O O . LEU A 1 108 ? -14.980 0.465 -6.460 1.00 95.94 108 LEU A O 1
ATOM 813 N N . LEU A 1 109 ? -13.212 1.342 -5.381 1.00 95.56 109 LEU A N 1
ATOM 814 C CA . LEU A 1 109 ? -13.783 1.238 -4.047 1.00 95.56 109 LEU A CA 1
ATOM 815 C C . LEU A 1 109 ? -14.788 2.361 -3.759 1.00 95.56 109 LEU A C 1
ATOM 817 O O . LEU A 1 109 ? -15.828 2.082 -3.165 1.00 95.56 109 LEU A O 1
ATOM 821 N N . ALA A 1 110 ? -14.525 3.588 -4.219 1.00 94.12 110 ALA A N 1
ATOM 822 C CA . ALA A 1 110 ? -15.407 4.749 -4.064 1.00 94.12 110 ALA A CA 1
ATOM 823 C C . ALA A 1 110 ? -16.810 4.513 -4.645 1.00 94.12 110 ALA A C 1
ATOM 825 O O . ALA A 1 110 ? -17.798 5.044 -4.151 1.00 94.12 110 ALA A O 1
ATOM 826 N N . GLN A 1 111 ? -16.915 3.652 -5.660 1.00 95.00 111 GLN A N 1
ATOM 827 C CA . GLN A 1 111 ? -18.192 3.235 -6.251 1.00 95.00 111 GLN A CA 1
ATOM 828 C C . GLN A 1 111 ? -19.053 2.375 -5.307 1.00 95.00 111 GLN A C 1
ATOM 830 O O . GLN A 1 111 ? -20.224 2.137 -5.589 1.00 95.00 111 GLN A O 1
ATOM 835 N N . GLN A 1 112 ? -18.475 1.848 -4.224 1.00 95.12 112 GLN A N 1
ATOM 836 C CA . GLN A 1 112 ? -19.105 0.853 -3.349 1.00 95.12 112 GLN A CA 1
ATOM 837 C C . GLN A 1 112 ? -19.209 1.308 -1.892 1.00 95.12 112 GLN A C 1
ATOM 839 O O . GLN A 1 112 ? -20.076 0.816 -1.169 1.00 95.12 112 GLN A O 1
ATOM 844 N N . VAL A 1 113 ? -18.313 2.185 -1.432 1.00 94.75 113 VAL A N 1
ATOM 845 C CA . VAL A 1 113 ? -18.240 2.618 -0.031 1.00 94.75 113 VAL A CA 1
ATOM 846 C C . VAL A 1 113 ? -17.839 4.087 0.077 1.00 94.75 113 VAL A C 1
ATOM 848 O O . VAL A 1 113 ? -17.135 4.619 -0.776 1.00 94.75 113 VAL A O 1
ATOM 851 N N . ASP A 1 114 ? -18.236 4.713 1.181 1.00 92.00 114 ASP A N 1
ATOM 852 C CA . ASP A 1 114 ? -17.778 6.049 1.557 1.00 92.00 114 ASP A CA 1
ATOM 853 C C . ASP A 1 114 ? -16.301 6.019 2.000 1.00 92.00 114 ASP A C 1
ATOM 855 O O . ASP A 1 114 ? -15.961 5.458 3.050 1.00 92.00 114 ASP A O 1
ATOM 859 N N . LEU A 1 115 ? -15.424 6.623 1.190 1.00 91.12 115 LEU A N 1
ATOM 860 C CA . LEU A 1 115 ? -13.983 6.683 1.445 1.00 91.12 115 LEU A CA 1
ATOM 861 C C . LEU A 1 115 ? -13.610 7.569 2.641 1.00 91.12 115 LEU A C 1
ATOM 863 O O . LEU A 1 115 ? -12.546 7.350 3.222 1.00 91.12 115 LEU A O 1
ATOM 867 N N . ALA A 1 116 ? -14.472 8.500 3.073 1.00 90.69 116 ALA A N 1
ATOM 868 C CA . ALA A 1 116 ? -14.213 9.350 4.242 1.00 90.69 116 ALA A CA 1
ATOM 869 C C . ALA A 1 116 ? -14.062 8.532 5.539 1.00 90.69 116 ALA A C 1
ATOM 871 O O . ALA A 1 116 ? -13.468 8.970 6.529 1.00 90.69 116 ALA A O 1
ATOM 872 N N . ARG A 1 117 ? -14.558 7.290 5.525 1.00 92.44 117 ARG A N 1
ATOM 873 C CA . ARG A 1 117 ? -14.434 6.327 6.621 1.00 92.44 117 ARG A CA 1
ATOM 874 C C . ARG A 1 117 ? -13.074 5.642 6.676 1.00 92.44 117 ARG A C 1
ATOM 876 O O . ARG A 1 117 ? -12.841 4.861 7.597 1.00 92.44 117 ARG A O 1
ATOM 883 N N . LEU A 1 118 ? -12.173 5.906 5.740 1.00 95.31 118 LEU A N 1
ATOM 884 C CA . LEU A 1 118 ? -10.819 5.366 5.746 1.00 95.31 118 LEU A CA 1
ATOM 885 C C . LEU A 1 118 ? -9.806 6.476 6.116 1.00 95.31 118 LEU A C 1
ATOM 887 O O . LEU A 1 118 ? -10.103 7.665 6.088 1.00 95.31 118 LEU A O 1
ATOM 891 N N . ASP A 1 119 ? -8.620 6.096 6.576 1.00 95.56 119 ASP A N 1
ATOM 892 C CA . ASP A 1 119 ? -7.412 6.924 6.744 1.00 95.56 119 ASP A CA 1
ATOM 893 C C . ASP A 1 119 ? -6.286 6.085 6.137 1.00 95.56 119 ASP A C 1
ATOM 895 O O . ASP A 1 119 ? -5.716 5.218 6.803 1.00 95.56 119 ASP A O 1
ATOM 899 N N . VAL A 1 120 ? -6.084 6.236 4.824 1.00 95.81 120 VAL A N 1
ATOM 900 C CA . VAL A 1 120 ? -5.157 5.410 4.042 1.00 95.81 120 VAL A CA 1
ATOM 901 C C . VAL A 1 120 ? -3.786 6.068 4.019 1.00 95.81 120 VAL A C 1
ATOM 903 O O . VAL A 1 120 ? -3.622 7.194 3.552 1.00 95.81 120 VAL A O 1
ATOM 906 N N . ARG A 1 121 ? -2.784 5.333 4.496 1.00 96.25 121 ARG A N 1
ATOM 907 C CA . ARG A 1 121 ? -1.404 5.787 4.638 1.00 96.25 121 ARG A CA 1
ATOM 908 C C . ARG A 1 121 ? -0.478 4.892 3.844 1.00 96.25 121 ARG A C 1
ATOM 910 O O . ARG A 1 121 ? -0.301 3.725 4.192 1.00 96.25 121 ARG A O 1
ATOM 917 N N . LEU A 1 122 ? 0.142 5.445 2.807 1.00 95.81 122 LEU A N 1
ATOM 918 C CA . LEU A 1 122 ? 1.196 4.749 2.078 1.00 95.81 122 LEU A CA 1
ATOM 919 C C . LEU A 1 122 ? 2.527 4.954 2.811 1.00 95.81 122 LEU A C 1
ATOM 921 O O . LEU A 1 122 ? 2.939 6.086 3.078 1.00 95.81 122 LEU A O 1
ATOM 925 N N . LEU A 1 123 ? 3.165 3.849 3.182 1.00 95.44 123 LEU A N 1
ATOM 926 C CA . LEU A 1 123 ? 4.458 3.829 3.852 1.00 95.44 123 LEU A CA 1
ATOM 927 C C . LEU A 1 123 ? 5.589 4.002 2.830 1.00 95.44 123 LEU A C 1
ATOM 929 O O . LEU A 1 123 ? 5.494 3.522 1.704 1.00 95.44 123 LEU A O 1
ATOM 933 N N . ALA A 1 124 ? 6.675 4.655 3.242 1.00 93.94 124 ALA A N 1
ATOM 934 C CA . ALA A 1 124 ? 7.913 4.759 2.471 1.00 93.94 124 ALA A CA 1
ATOM 935 C C . ALA A 1 124 ? 9.057 4.044 3.207 1.00 93.94 124 ALA A C 1
ATOM 937 O O . ALA A 1 124 ? 9.108 4.028 4.442 1.00 93.94 124 ALA A O 1
ATOM 938 N N . PHE A 1 125 ? 9.985 3.447 2.462 1.00 91.12 125 PHE A N 1
ATOM 939 C CA . PHE A 1 125 ? 11.156 2.789 3.015 1.00 91.12 125 PHE A CA 1
ATOM 940 C C . PHE A 1 125 ? 12.182 3.822 3.474 1.00 91.12 125 PHE A C 1
ATOM 942 O O . PHE A 1 125 ? 12.768 4.569 2.693 1.00 91.12 125 PHE A O 1
ATOM 949 N N . ARG A 1 126 ? 12.477 3.802 4.775 1.00 84.75 126 ARG A N 1
ATOM 950 C CA . ARG A 1 126 ? 13.457 4.701 5.400 1.00 84.75 126 ARG A CA 1
ATOM 951 C C . ARG A 1 126 ? 14.846 4.632 4.755 1.00 84.75 126 ARG A C 1
ATOM 953 O O . ARG A 1 126 ? 15.550 5.636 4.740 1.00 84.75 126 ARG A O 1
ATOM 960 N N . GLY A 1 127 ? 15.258 3.463 4.259 1.00 88.94 127 GLY A N 1
ATOM 961 C CA . GLY A 1 127 ? 16.571 3.289 3.633 1.00 88.94 127 GLY A CA 1
ATOM 962 C C . GLY A 1 127 ? 16.680 3.884 2.226 1.00 88.94 127 GLY A C 1
ATOM 963 O O . GLY A 1 127 ? 17.776 3.915 1.677 1.00 88.94 127 GLY A O 1
ATOM 964 N N . SER A 1 128 ? 15.578 4.368 1.645 1.00 88.56 128 SER A N 1
ATOM 965 C CA . SER A 1 128 ? 15.563 5.022 0.339 1.00 88.56 128 SER A CA 1
ATOM 966 C C . SER A 1 128 ? 15.315 6.520 0.501 1.00 88.56 128 SER A C 1
ATOM 968 O O . SER A 1 128 ? 14.172 6.982 0.539 1.00 88.56 128 SER A O 1
ATOM 970 N N . ALA A 1 129 ? 16.398 7.298 0.571 1.00 91.88 129 ALA A N 1
ATOM 971 C CA . ALA A 1 129 ? 16.312 8.756 0.581 1.00 91.88 129 ALA A CA 1
ATOM 972 C C . ALA A 1 129 ? 15.528 9.251 -0.649 1.00 91.88 129 ALA A C 1
ATOM 974 O O . ALA A 1 129 ? 15.808 8.847 -1.779 1.00 91.88 129 ALA A O 1
ATOM 975 N N . GLY A 1 130 ? 14.529 10.108 -0.441 1.00 92.44 130 GLY A N 1
ATOM 976 C CA . GLY A 1 130 ? 13.712 10.638 -1.532 1.00 92.44 130 GLY A CA 1
ATOM 977 C C . GLY A 1 130 ? 12.509 9.776 -1.934 1.00 92.44 130 GLY A C 1
ATOM 978 O O . GLY A 1 130 ? 11.756 10.191 -2.816 1.00 92.44 130 GLY A O 1
ATOM 979 N N . GLU A 1 131 ? 12.314 8.572 -1.373 1.00 93.69 131 GLU A N 1
ATOM 980 C CA . GLU A 1 131 ? 11.165 7.736 -1.759 1.00 93.69 131 GLU A CA 1
ATOM 981 C C . GLU A 1 131 ? 9.845 8.372 -1.333 1.00 93.69 131 GLU A C 1
ATOM 983 O O . GLU A 1 131 ? 8.915 8.438 -2.134 1.00 93.69 131 GLU A O 1
ATOM 988 N N . GLN A 1 132 ? 9.776 8.899 -0.110 1.00 94.00 132 GLN A N 1
ATOM 989 C CA . GLN A 1 132 ? 8.584 9.586 0.371 1.00 94.00 132 GLN A CA 1
ATOM 990 C C . GLN A 1 132 ? 8.236 10.775 -0.532 1.00 94.00 132 GLN A C 1
ATOM 992 O O . GLN A 1 132 ? 7.088 10.911 -0.956 1.00 94.00 132 GLN A O 1
ATOM 997 N N . GLU A 1 133 ? 9.213 11.620 -0.859 1.00 94.75 133 GLU A N 1
ATOM 998 C CA . GLU A 1 133 ? 9.025 12.780 -1.727 1.00 94.75 133 GLU A CA 1
ATOM 999 C C . GLU A 1 133 ? 8.574 12.349 -3.128 1.00 94.75 133 GLU A C 1
ATOM 1001 O O . GLU A 1 133 ? 7.664 12.949 -3.702 1.00 94.75 133 GLU A O 1
ATOM 1006 N N . ARG A 1 134 ? 9.155 11.268 -3.664 1.00 95.06 134 ARG A N 1
ATOM 1007 C CA . ARG A 1 134 ? 8.777 10.700 -4.964 1.00 95.06 134 ARG A CA 1
ATOM 1008 C C . ARG A 1 134 ? 7.342 10.177 -4.962 1.00 95.06 134 ARG A C 1
ATOM 1010 O O . ARG A 1 134 ? 6.582 10.537 -5.857 1.00 95.06 134 ARG A O 1
ATOM 1017 N N . LEU A 1 135 ? 6.960 9.370 -3.972 1.00 94.19 135 LEU A N 1
ATOM 1018 C CA . LEU A 1 135 ? 5.600 8.838 -3.848 1.00 94.19 135 LEU A CA 1
ATOM 1019 C C . LEU A 1 135 ? 4.585 9.969 -3.657 1.00 94.19 135 LEU A C 1
ATOM 1021 O O . LEU A 1 135 ? 3.559 9.978 -4.329 1.00 94.19 135 LEU A O 1
ATOM 1025 N N . THR A 1 136 ? 4.906 10.964 -2.826 1.00 92.00 136 THR A N 1
ATOM 1026 C CA . THR A 1 136 ? 4.071 12.162 -2.628 1.00 92.00 136 THR A CA 1
ATOM 1027 C C . THR A 1 136 ? 3.877 12.921 -3.936 1.00 92.00 136 THR A C 1
ATOM 1029 O O . THR A 1 136 ? 2.760 13.303 -4.275 1.00 92.00 136 THR A O 1
ATOM 1032 N N . LYS A 1 137 ? 4.952 13.120 -4.708 1.00 94.00 137 LYS A N 1
ATOM 1033 C CA . LYS A 1 137 ? 4.876 13.789 -6.008 1.00 94.00 137 LYS A CA 1
ATOM 1034 C C . LYS A 1 137 ? 3.968 13.030 -6.975 1.00 94.00 137 LYS A C 1
ATOM 1036 O O . LYS A 1 137 ? 3.146 13.655 -7.632 1.00 94.00 137 LYS A O 1
ATOM 1041 N N . ILE A 1 138 ? 4.097 11.706 -7.057 1.00 94.19 138 ILE A N 1
ATOM 1042 C CA . ILE A 1 138 ? 3.260 10.881 -7.941 1.00 94.19 138 ILE A CA 1
ATOM 1043 C C . ILE A 1 138 ? 1.794 10.926 -7.492 1.00 94.19 138 ILE A C 1
ATOM 1045 O O . ILE A 1 138 ? 0.916 11.105 -8.328 1.00 94.19 138 ILE A O 1
ATOM 1049 N N . LEU A 1 139 ? 1.529 10.831 -6.187 1.00 89.50 139 LEU A N 1
ATOM 1050 C CA . LEU A 1 139 ? 0.179 10.937 -5.629 1.00 89.50 139 LEU A CA 1
ATOM 1051 C C . LEU A 1 139 ? -0.488 12.268 -5.983 1.00 89.50 139 LEU A C 1
ATOM 1053 O O . LEU A 1 139 ? -1.637 12.272 -6.415 1.00 89.50 139 LEU A O 1
ATOM 1057 N N . ARG A 1 140 ? 0.247 13.379 -5.881 1.00 88.75 140 ARG A N 1
ATOM 1058 C CA . ARG A 1 140 ? -0.245 14.705 -6.284 1.00 88.75 140 ARG A CA 1
ATOM 1059 C C . ARG A 1 140 ? -0.525 14.812 -7.780 1.00 88.75 140 ARG A C 1
ATOM 1061 O O . ARG A 1 140 ? -1.455 15.497 -8.167 1.00 88.75 140 ARG A O 1
ATOM 1068 N N . LEU A 1 141 ? 0.272 14.155 -8.623 1.00 88.69 141 LEU A N 1
ATOM 1069 C CA . LEU A 1 141 ? 0.050 14.155 -10.075 1.00 88.69 141 LEU A CA 1
ATOM 1070 C C . LEU A 1 141 ? -1.159 13.307 -10.488 1.00 88.69 141 LEU A C 1
ATOM 1072 O O . LEU A 1 141 ? -1.769 13.582 -11.516 1.00 88.69 141 LEU A O 1
ATOM 1076 N N . LEU A 1 142 ? -1.465 12.259 -9.722 1.00 83.75 142 LEU A N 1
ATOM 1077 C CA . LEU A 1 142 ? -2.575 11.345 -9.993 1.00 83.75 142 LEU A CA 1
ATOM 1078 C C . LEU A 1 142 ? -3.887 11.777 -9.346 1.00 83.75 142 LEU A C 1
ATOM 1080 O O . LEU A 1 142 ? -4.935 11.315 -9.779 1.00 83.75 142 LEU A O 1
ATOM 1084 N N . SER A 1 143 ? -3.830 12.632 -8.330 1.00 80.19 143 SER A N 1
ATOM 1085 C CA . SER A 1 143 ? -5.010 13.253 -7.741 1.00 80.19 143 SER A CA 1
ATOM 1086 C C . SER A 1 143 ? -5.369 14.446 -8.625 1.00 80.19 143 SER A C 1
ATOM 1088 O O . SER A 1 143 ? -4.662 15.455 -8.565 1.00 80.19 143 SER A O 1
ATOM 1090 N N . PRO A 1 144 ? -6.382 14.358 -9.512 1.00 67.06 144 PRO A N 1
ATOM 1091 C CA . PRO A 1 144 ? -6.839 15.546 -10.212 1.00 67.06 144 PRO A CA 1
ATOM 1092 C C . PRO A 1 144 ? -7.236 16.559 -9.142 1.00 67.06 144 PRO A C 1
ATOM 1094 O O . PRO A 1 144 ? -8.021 16.222 -8.255 1.00 67.06 144 PRO A O 1
ATOM 1097 N N . ALA A 1 145 ? -6.661 17.765 -9.199 1.00 57.44 145 ALA A N 1
ATOM 1098 C CA . ALA A 1 145 ? -7.081 18.844 -8.315 1.00 57.44 145 ALA A CA 1
ATOM 1099 C C . ALA A 1 145 ? -8.614 18.906 -8.380 1.00 57.44 145 ALA A C 1
ATOM 1101 O O . ALA A 1 145 ? -9.141 18.901 -9.506 1.00 57.44 145 ALA A O 1
ATOM 1102 N N . PRO A 1 146 ? -9.331 18.887 -7.239 1.00 55.16 146 PRO A N 1
ATOM 1103 C CA . PRO A 1 146 ? -10.773 19.057 -7.262 1.00 55.16 146 PRO A CA 1
ATOM 1104 C C . PRO A 1 146 ? -11.025 20.309 -8.089 1.00 55.16 146 PRO A C 1
ATOM 1106 O O . PRO A 1 146 ? -10.441 21.356 -7.811 1.00 55.16 146 PRO A O 1
ATOM 1109 N N . ALA A 1 147 ? -11.754 20.160 -9.202 1.00 51.94 147 ALA A N 1
ATOM 1110 C CA . ALA A 1 147 ? -12.011 21.257 -10.122 1.00 51.94 147 ALA A CA 1
ATOM 1111 C C . ALA A 1 147 ? -12.604 22.375 -9.277 1.00 51.94 147 ALA A C 1
ATOM 1113 O O . ALA A 1 147 ? -13.730 22.196 -8.814 1.00 51.94 147 ALA A O 1
ATOM 1114 N N . ALA A 1 148 ? -11.785 23.406 -8.999 1.00 53.31 148 ALA A N 1
ATOM 1115 C CA . ALA A 1 148 ? -11.976 24.355 -7.907 1.00 53.31 148 ALA A CA 1
ATOM 1116 C C . ALA A 1 148 ? -13.463 24.606 -7.747 1.00 53.31 148 ALA A C 1
ATOM 1118 O O . ALA A 1 148 ? -14.069 25.119 -8.695 1.00 53.31 148 ALA A O 1
ATOM 1119 N N . ALA A 1 149 ? -14.044 24.103 -6.648 1.00 55.12 149 ALA A N 1
ATOM 1120 C CA . ALA A 1 149 ? -15.483 24.107 -6.452 1.00 55.12 149 ALA A CA 1
ATOM 1121 C C . ALA A 1 149 ? -15.952 25.519 -6.782 1.00 55.12 149 ALA A C 1
ATOM 1123 O O . ALA A 1 149 ? -15.527 26.473 -6.126 1.00 55.12 149 ALA A O 1
ATOM 1124 N N . ALA A 1 150 ? -16.683 25.655 -7.898 1.00 50.41 150 ALA A N 1
ATOM 1125 C CA . ALA A 1 150 ? -17.026 26.962 -8.438 1.00 50.41 150 ALA A CA 1
ATOM 1126 C C . ALA A 1 150 ? -17.589 27.779 -7.273 1.00 50.41 150 ALA A C 1
ATOM 1128 O O . ALA A 1 150 ? -18.455 27.246 -6.571 1.00 50.41 150 ALA A O 1
ATOM 1129 N N . PRO A 1 151 ? -17.041 28.983 -7.004 1.00 57.69 151 PRO A N 1
ATOM 1130 C CA . PRO A 1 151 ? -17.242 29.691 -5.748 1.00 57.69 151 PRO A CA 1
ATOM 1131 C C . PRO A 1 151 ? -18.725 29.677 -5.440 1.00 57.69 151 PRO A C 1
ATOM 1133 O O . PRO A 1 151 ? -19.511 30.160 -6.257 1.00 57.69 151 PRO A O 1
ATOM 1136 N N . ALA A 1 152 ? -19.085 29.026 -4.329 1.00 51.38 152 ALA A N 1
ATOM 1137 C CA . ALA A 1 152 ? -20.462 28.799 -3.933 1.00 51.38 152 ALA A CA 1
ATOM 1138 C C . ALA A 1 152 ? -21.203 30.134 -4.026 1.00 51.38 152 ALA A C 1
ATOM 1140 O O . ALA A 1 152 ? -20.999 31.029 -3.204 1.00 51.38 152 ALA A O 1
ATOM 1141 N N . ALA A 1 153 ? -21.990 30.301 -5.093 1.00 50.75 153 ALA A N 1
ATOM 1142 C CA . ALA A 1 153 ? -22.746 31.515 -5.319 1.00 50.75 153 ALA A CA 1
ATOM 1143 C C . ALA A 1 153 ? -23.622 31.704 -4.083 1.00 50.75 153 ALA A C 1
ATOM 1145 O O . ALA A 1 153 ? -24.407 30.817 -3.749 1.00 50.75 153 ALA A O 1
A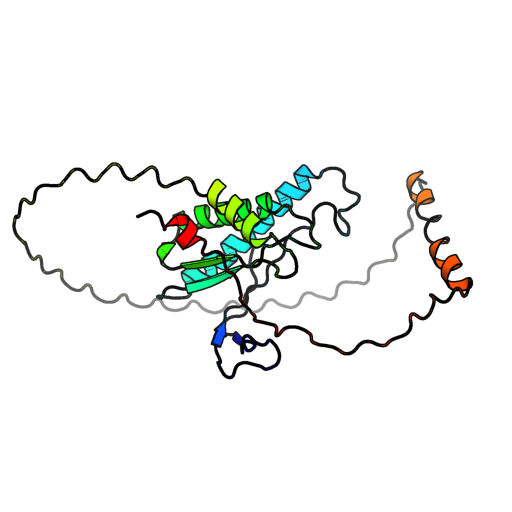TOM 1146 N N . ALA A 1 154 ? -23.404 32.814 -3.377 1.00 49.31 154 ALA A N 1
ATOM 1147 C CA . ALA A 1 154 ? -23.999 33.131 -2.089 1.00 49.31 154 ALA A CA 1
ATOM 1148 C C . ALA A 1 154 ? -25.515 32.872 -2.103 1.00 49.31 154 ALA A C 1
ATOM 1150 O O . ALA A 1 154 ? -26.301 33.684 -2.595 1.00 49.31 154 ALA A O 1
ATOM 1151 N N . ALA A 1 155 ? -25.926 31.716 -1.580 1.00 49.69 155 ALA A N 1
ATOM 1152 C CA . ALA A 1 155 ? -27.324 31.346 -1.487 1.00 49.69 155 ALA A CA 1
ATOM 1153 C C . ALA A 1 155 ? -27.968 32.208 -0.402 1.00 49.69 155 ALA A C 1
ATOM 1155 O O . ALA A 1 155 ? -27.687 32.077 0.790 1.00 49.69 155 ALA A O 1
ATOM 1156 N N . SER A 1 156 ? -28.809 33.132 -0.853 1.00 50.03 156 SER A N 1
ATOM 1157 C CA . SER A 1 156 ? -29.637 33.978 -0.010 1.00 50.03 156 SER A CA 1
ATOM 1158 C C . SER A 1 156 ? -30.576 33.108 0.826 1.00 50.03 156 SER A C 1
ATOM 1160 O O . SER A 1 156 ? -31.298 32.254 0.313 1.00 50.03 156 SER A O 1
ATOM 1162 N N . THR A 1 157 ? -30.560 33.340 2.131 1.00 51.06 157 THR A N 1
ATOM 1163 C CA . THR A 1 157 ? -31.455 32.750 3.119 1.00 51.06 157 THR A CA 1
ATOM 1164 C C . THR A 1 157 ? -32.910 33.118 2.819 1.00 51.06 157 THR A C 1
ATOM 1166 O O . THR A 1 157 ? -33.330 34.254 3.020 1.00 51.06 157 THR A O 1
ATOM 1169 N N . SER A 1 158 ? -33.711 32.142 2.388 1.00 53.00 158 SER A N 1
ATOM 1170 C CA . SER A 1 158 ? -35.172 32.212 2.478 1.00 53.00 158 SER A CA 1
ATOM 1171 C C . SER A 1 158 ? -35.662 31.064 3.353 1.00 53.00 158 SER A C 1
ATOM 1173 O O . SER A 1 158 ? -35.552 29.890 3.002 1.00 53.00 158 SER A O 1
ATOM 1175 N N . ALA A 1 159 ? -36.120 31.426 4.548 1.00 53.72 159 ALA A N 1
ATOM 1176 C CA . ALA A 1 159 ? -36.676 30.529 5.545 1.00 53.72 159 ALA A CA 1
ATOM 1177 C C . ALA A 1 159 ? -38.138 30.189 5.214 1.00 53.72 159 ALA A C 1
ATOM 1179 O O . ALA A 1 159 ? -38.941 31.090 4.978 1.00 53.72 159 ALA A O 1
ATOM 1180 N N . ALA A 1 160 ? -38.497 28.905 5.272 1.00 42.69 160 ALA A N 1
ATOM 1181 C CA . ALA A 1 160 ? -39.883 28.433 5.267 1.00 42.69 160 ALA A CA 1
ATOM 1182 C C . ALA A 1 160 ? -40.001 27.044 5.942 1.00 42.69 160 ALA A C 1
ATOM 1184 O O . ALA A 1 160 ? -38.998 26.340 6.060 1.00 42.69 160 ALA A O 1
ATOM 1185 N N . PRO A 1 161 ? -41.189 26.673 6.463 1.00 54.91 161 PRO A N 1
ATOM 1186 C CA .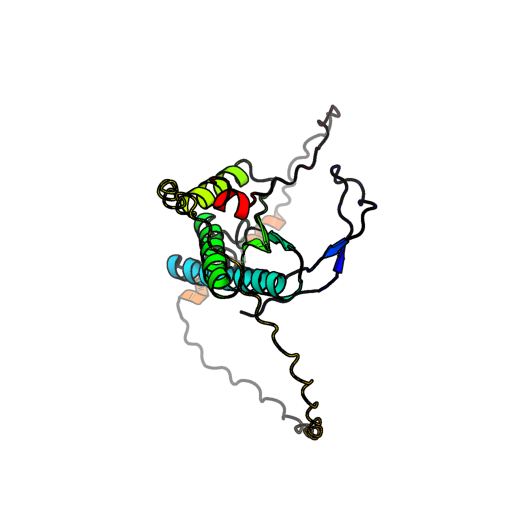 PRO A 1 161 ? -41.301 26.043 7.775 1.00 54.91 161 PRO A CA 1
ATOM 1187 C C . PRO A 1 161 ? -41.401 24.513 7.771 1.00 54.91 161 PRO A C 1
ATOM 1189 O O . PRO A 1 161 ? -41.794 23.865 6.804 1.00 54.91 161 PRO A O 1
ATOM 1192 N N . ALA A 1 162 ? -41.063 23.957 8.935 1.00 49.38 162 ALA A N 1
ATOM 1193 C CA . ALA A 1 162 ? -41.053 22.539 9.253 1.00 49.38 162 ALA A CA 1
ATOM 1194 C C . ALA A 1 162 ? -42.460 21.916 9.256 1.00 49.38 162 ALA A C 1
ATOM 1196 O O . ALA A 1 162 ? -43.308 22.266 10.077 1.00 49.38 162 ALA A O 1
ATOM 1197 N N . VAL A 1 163 ? -42.658 20.907 8.407 1.00 48.94 163 VAL A N 1
ATOM 1198 C CA . VAL A 1 163 ? -43.763 19.947 8.508 1.00 48.94 163 VAL A CA 1
ATOM 1199 C C . VAL A 1 163 ? -43.206 18.659 9.117 1.00 48.94 163 VAL A C 1
ATOM 1201 O O . VAL A 1 163 ? -42.364 17.991 8.520 1.00 48.94 163 VAL A O 1
ATOM 1204 N N . ARG A 1 164 ? -43.653 18.316 10.331 1.00 49.75 164 ARG A N 1
ATOM 1205 C CA . ARG A 1 164 ? -43.360 17.027 10.976 1.00 49.75 164 ARG A CA 1
ATOM 1206 C C . ARG A 1 164 ? -44.378 15.989 10.511 1.00 49.75 164 ARG A C 1
ATOM 1208 O O . ARG A 1 164 ? -45.552 16.097 10.851 1.00 49.75 164 ARG A O 1
ATOM 1215 N N . VAL A 1 165 ? -43.915 14.962 9.803 1.00 46.12 165 VAL A N 1
ATOM 1216 C CA . VAL A 1 165 ? -44.680 13.733 9.555 1.00 46.12 165 VAL A CA 1
ATOM 1217 C C . VAL A 1 165 ? -44.137 12.650 10.484 1.00 46.12 165 VAL A C 1
ATOM 1219 O O . VAL A 1 165 ? -42.968 12.279 10.405 1.00 46.12 165 VAL A O 1
ATOM 1222 N N . ALA A 1 166 ? -44.981 12.176 11.401 1.00 51.53 166 ALA A N 1
ATOM 1223 C CA . ALA A 1 166 ? -44.701 11.017 12.237 1.00 51.53 166 ALA A CA 1
ATOM 1224 C C . ALA A 1 166 ? -44.818 9.745 11.384 1.00 51.53 166 ALA A C 1
ATOM 1226 O O . ALA A 1 166 ? -45.894 9.450 10.866 1.00 51.53 166 ALA A O 1
ATOM 1227 N N . ALA A 1 167 ? -43.720 9.003 11.229 1.00 48.47 167 ALA A N 1
ATOM 1228 C CA . ALA A 1 167 ? -43.713 7.713 10.548 1.00 48.47 167 ALA A CA 1
ATOM 1229 C C . ALA A 1 167 ? -43.757 6.570 11.572 1.00 48.47 167 ALA A C 1
ATOM 1231 O O . ALA A 1 167 ? -42.950 6.498 12.499 1.00 48.47 167 ALA A O 1
ATOM 1232 N N . SER A 1 168 ? -44.743 5.698 11.383 1.00 52.88 168 SER A N 1
ATOM 1233 C CA . SER A 1 168 ? -45.027 4.479 12.135 1.00 52.88 168 SER A CA 1
ATOM 1234 C C . SER A 1 168 ? -43.924 3.426 12.004 1.00 52.88 168 SER A C 1
ATOM 1236 O O . SER A 1 168 ? -43.409 3.191 10.913 1.00 52.88 168 SER A O 1
ATOM 1238 N N . VAL A 1 169 ? -43.642 2.740 13.112 1.00 56.12 169 VAL A N 1
ATOM 1239 C CA . VAL A 1 169 ? -42.731 1.592 13.228 1.00 56.12 169 VAL A CA 1
ATOM 1240 C C . VAL A 1 169 ? -43.297 0.372 12.478 1.00 56.12 169 VAL A C 1
ATOM 1242 O O . VAL A 1 169 ? -44.386 -0.079 12.836 1.00 56.12 169 VAL A O 1
ATOM 1245 N N . PRO A 1 170 ? -42.596 -0.209 11.484 1.00 56.91 170 PRO A N 1
ATOM 1246 C CA . PRO A 1 170 ? -42.963 -1.508 10.934 1.00 56.91 170 PRO A CA 1
ATOM 1247 C C . PRO A 1 170 ? -42.388 -2.659 11.776 1.00 56.91 170 PRO A C 1
ATOM 1249 O O . PRO A 1 170 ? -41.270 -2.599 12.290 1.00 56.91 170 PRO A O 1
ATOM 1252 N N . ALA A 1 171 ? -43.205 -3.703 11.915 1.00 56.06 171 ALA A N 1
ATOM 1253 C CA . ALA A 1 171 ? -42.965 -4.908 12.699 1.00 56.06 171 ALA A CA 1
ATOM 1254 C C . ALA A 1 171 ? -41.803 -5.771 12.171 1.00 56.06 171 ALA A C 1
ATOM 1256 O O . ALA A 1 171 ? -41.506 -5.801 10.977 1.00 56.06 171 ALA A O 1
ATOM 1257 N N . ALA A 1 172 ? -41.171 -6.495 13.098 1.00 57.75 172 ALA A N 1
ATOM 1258 C CA . ALA A 1 172 ? -40.012 -7.350 12.872 1.00 57.75 172 ALA A CA 1
ATOM 1259 C C . ALA A 1 172 ? -40.300 -8.529 11.912 1.00 57.75 172 ALA A C 1
ATOM 1261 O O . ALA A 1 172 ? -41.358 -9.157 12.017 1.00 57.75 172 ALA A O 1
ATOM 1262 N N . PRO A 1 173 ? -39.357 -8.884 11.018 1.00 64.19 173 PRO A N 1
ATOM 1263 C CA . PRO A 1 173 ? -39.488 -10.044 10.149 1.00 64.19 173 PRO A CA 1
ATOM 1264 C C . PRO A 1 173 ? -39.225 -11.353 10.908 1.00 64.19 173 PRO A C 1
ATOM 1266 O O . PRO A 1 173 ? -38.269 -11.484 11.672 1.00 64.19 173 PRO A O 1
ATOM 1269 N N . VAL A 1 174 ? -40.092 -12.333 10.656 1.00 67.06 174 VAL A N 1
ATOM 1270 C CA . VAL A 1 174 ? -40.006 -13.716 11.137 1.00 67.06 174 VAL A CA 1
ATOM 1271 C C . VAL A 1 174 ? -38.795 -14.413 10.505 1.00 67.06 174 VAL A C 1
ATOM 1273 O O . VAL A 1 174 ? -38.594 -14.352 9.293 1.00 67.06 174 VAL A O 1
ATOM 1276 N N . ALA A 1 175 ? -37.989 -15.076 11.336 1.00 58.34 175 ALA A N 1
ATOM 1277 C CA . ALA A 1 175 ? -36.800 -15.813 10.921 1.00 58.34 175 ALA A CA 1
ATOM 1278 C C . ALA A 1 175 ? -37.160 -17.064 10.086 1.00 58.34 175 ALA A C 1
ATOM 1280 O O . ALA A 1 175 ? -37.995 -17.858 10.526 1.00 58.34 175 ALA A O 1
ATOM 1281 N N . PRO A 1 176 ? -36.529 -17.293 8.919 1.00 61.97 176 PRO A N 1
ATOM 1282 C CA . PRO A 1 176 ? -36.698 -18.532 8.170 1.00 61.97 176 PRO A CA 1
ATOM 1283 C C . PRO A 1 176 ? -35.927 -19.691 8.821 1.00 61.97 176 PRO A C 1
ATOM 1285 O O . PRO A 1 176 ? -34.769 -19.558 9.220 1.00 61.97 176 PRO A O 1
ATOM 1288 N N . SER A 1 177 ? -36.594 -20.841 8.911 1.00 65.69 177 SER A N 1
ATOM 1289 C CA . SER A 1 177 ? -36.048 -22.107 9.400 1.00 65.69 177 SER A CA 1
ATOM 1290 C C . SER A 1 177 ? -34.892 -22.607 8.526 1.00 65.69 177 SER A C 1
ATOM 1292 O O . SER A 1 177 ? -34.958 -22.573 7.297 1.00 65.69 177 SER A O 1
ATOM 1294 N N . ALA A 1 178 ? -33.833 -23.090 9.177 1.00 64.31 178 ALA A N 1
ATOM 1295 C CA . ALA A 1 178 ? -32.640 -23.625 8.533 1.00 64.31 178 ALA A CA 1
A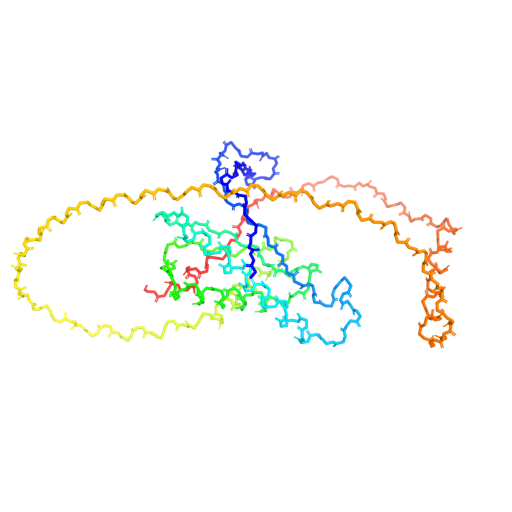TOM 1296 C C . ALA A 1 178 ? -32.941 -24.920 7.743 1.00 64.31 178 ALA A C 1
ATOM 1298 O O . ALA A 1 178 ? -33.597 -25.815 8.282 1.00 64.31 178 ALA A O 1
ATOM 1299 N N . PRO A 1 179 ? -32.447 -25.067 6.499 1.00 63.66 179 PRO A N 1
ATOM 1300 C CA . PRO A 1 179 ? -32.510 -26.329 5.772 1.00 63.66 179 PRO A CA 1
ATOM 1301 C C . PRO A 1 179 ? -31.490 -27.341 6.315 1.00 63.66 179 PRO A C 1
ATOM 1303 O O . PRO A 1 179 ? -30.394 -26.987 6.754 1.00 63.66 179 PRO A O 1
ATOM 1306 N N . ALA A 1 180 ? -31.885 -28.614 6.272 1.00 63.66 180 ALA A N 1
ATOM 1307 C CA . ALA A 1 180 ? -31.133 -29.765 6.754 1.00 63.66 180 ALA A CA 1
ATOM 1308 C C . ALA A 1 180 ? -29.748 -29.909 6.095 1.00 63.66 180 ALA A C 1
ATOM 1310 O O . ALA A 1 180 ? -29.564 -29.636 4.908 1.00 63.66 180 ALA A O 1
ATOM 1311 N N . ALA A 1 181 ? -28.786 -30.377 6.893 1.00 61.72 181 ALA A N 1
ATOM 1312 C CA . ALA A 1 181 ? -27.411 -30.627 6.484 1.00 61.72 181 ALA A CA 1
ATOM 1313 C C . ALA A 1 181 ? -27.325 -31.674 5.350 1.00 61.72 181 ALA A C 1
ATOM 1315 O O . ALA A 1 181 ? -27.975 -32.719 5.439 1.00 61.72 181 ALA A O 1
ATOM 1316 N N . PRO A 1 182 ? -26.510 -31.443 4.303 1.00 63.62 182 PRO A N 1
ATOM 1317 C CA . PRO A 1 182 ? -26.252 -32.445 3.279 1.00 63.62 182 PRO A CA 1
ATOM 1318 C C . PRO A 1 182 ? -25.370 -33.578 3.825 1.00 63.62 182 PRO A C 1
ATOM 1320 O O . PRO A 1 182 ? -24.429 -33.353 4.589 1.00 63.62 182 PRO A O 1
ATOM 1323 N N . ALA A 1 183 ? -25.691 -34.802 3.406 1.00 65.31 183 ALA A N 1
ATOM 1324 C CA . ALA A 1 183 ? -24.967 -36.019 3.745 1.00 65.31 183 ALA A CA 1
ATOM 1325 C C . ALA A 1 183 ? -23.508 -35.986 3.256 1.00 65.31 183 ALA A C 1
ATOM 1327 O O . ALA A 1 183 ? -23.199 -35.463 2.183 1.00 65.31 183 ALA A O 1
ATOM 1328 N N . ALA A 1 184 ? -22.622 -36.575 4.060 1.00 61.03 184 ALA A N 1
ATOM 1329 C CA . ALA A 1 184 ? -21.196 -36.690 3.788 1.00 61.03 184 ALA A CA 1
ATOM 1330 C C . ALA A 1 184 ? -20.921 -37.487 2.493 1.00 61.03 184 ALA A C 1
ATOM 1332 O O . ALA A 1 184 ? -21.503 -38.559 2.309 1.00 61.03 184 ALA A O 1
ATOM 1333 N N . PRO A 1 185 ? -20.016 -37.022 1.612 1.00 63.09 185 PRO A N 1
ATOM 1334 C CA . PRO A 1 185 ? -19.591 -37.801 0.459 1.00 63.09 185 PRO A CA 1
ATOM 1335 C C . PRO A 1 185 ? -18.719 -38.985 0.894 1.00 63.09 185 PRO A C 1
ATOM 1337 O O . PRO A 1 185 ? -17.776 -38.843 1.674 1.00 63.09 185 PRO A O 1
ATOM 1340 N N . SER A 1 186 ? -19.048 -40.162 0.365 1.00 66.81 186 SER A N 1
ATOM 1341 C CA . SER A 1 186 ? -18.268 -41.389 0.505 1.00 66.81 186 SER A CA 1
ATOM 1342 C C . SER A 1 186 ? -16.878 -41.239 -0.123 1.00 66.81 186 SER A C 1
ATOM 1344 O O . SER A 1 186 ? -16.720 -40.638 -1.186 1.00 66.81 186 SER A O 1
ATOM 1346 N N . ALA A 1 187 ? -15.872 -41.800 0.549 1.00 59.16 187 ALA A N 1
ATOM 1347 C CA . ALA A 1 187 ? -14.479 -41.788 0.122 1.00 59.16 187 ALA A CA 1
ATOM 1348 C C . ALA A 1 187 ? -14.291 -42.442 -1.265 1.00 59.16 187 ALA A C 1
ATOM 1350 O O . ALA A 1 187 ? -14.826 -43.531 -1.493 1.00 59.16 187 ALA A O 1
ATOM 1351 N N . PRO A 1 188 ? -13.515 -41.837 -2.183 1.00 62.19 188 PRO A N 1
ATOM 1352 C CA . PRO A 1 188 ? -13.137 -42.497 -3.421 1.00 62.19 188 PRO A CA 1
ATOM 1353 C C . PRO A 1 188 ? -12.087 -43.583 -3.164 1.00 62.19 188 PRO A C 1
ATOM 1355 O O . PRO A 1 188 ? -11.153 -43.419 -2.376 1.00 62.19 188 PRO A O 1
ATOM 1358 N N . ALA A 1 189 ? -12.275 -44.698 -3.865 1.00 58.22 189 ALA A N 1
ATOM 1359 C CA . ALA A 1 189 ? -11.401 -45.855 -3.881 1.00 58.22 189 ALA A CA 1
ATOM 1360 C C . ALA A 1 189 ? -9.967 -45.506 -4.316 1.00 58.22 189 ALA A C 1
ATOM 1362 O O . ALA A 1 189 ? -9.723 -44.622 -5.136 1.00 58.22 189 ALA A O 1
ATOM 1363 N N . THR A 1 190 ? -9.032 -46.266 -3.755 1.00 54.59 190 THR A N 1
ATOM 1364 C CA . THR A 1 190 ? -7.599 -46.316 -4.050 1.00 54.59 190 THR A CA 1
ATOM 1365 C C . THR A 1 190 ? -7.293 -46.248 -5.549 1.00 54.59 190 THR A C 1
ATOM 1367 O O . THR A 1 190 ? -7.597 -47.180 -6.294 1.00 54.59 190 THR A O 1
ATOM 1370 N N . SER A 1 191 ? -6.644 -45.160 -5.976 1.00 52.09 191 SER A N 1
ATOM 1371 C CA . SER A 1 191 ? -6.035 -45.049 -7.303 1.00 52.09 191 SER A CA 1
ATOM 1372 C C . SER A 1 191 ? -4.833 -45.984 -7.395 1.00 52.09 191 SER A C 1
ATOM 1374 O O . SER A 1 191 ? -3.930 -45.940 -6.559 1.00 52.09 191 SER A O 1
ATOM 1376 N N . ALA A 1 192 ? -4.832 -46.812 -8.436 1.00 63.34 192 ALA A N 1
ATOM 1377 C CA . ALA A 1 192 ? -3.726 -47.667 -8.826 1.00 63.34 192 ALA A CA 1
ATOM 1378 C C . ALA A 1 192 ? -2.447 -46.856 -9.102 1.00 63.34 192 ALA A C 1
ATOM 1380 O O . ALA A 1 192 ? -2.497 -45.707 -9.550 1.00 63.34 192 ALA A O 1
ATOM 1381 N N . ALA A 1 193 ? -1.305 -47.485 -8.824 1.00 63.06 193 ALA A N 1
ATOM 1382 C CA . ALA A 1 193 ? 0.027 -46.951 -9.064 1.00 63.06 193 ALA A CA 1
ATOM 1383 C C . ALA A 1 193 ? 0.247 -46.628 -10.558 1.00 63.06 193 ALA A C 1
ATOM 1385 O O . ALA A 1 193 ? -0.098 -47.452 -11.411 1.00 63.06 193 ALA A O 1
ATOM 1386 N N . PRO A 1 194 ? 0.835 -45.468 -10.902 1.00 59.72 194 PRO A N 1
ATOM 1387 C CA . PRO A 1 194 ? 1.170 -45.153 -12.282 1.00 59.72 194 PRO A CA 1
ATOM 1388 C C . PRO A 1 194 ? 2.337 -46.023 -12.765 1.00 59.72 194 PRO A C 1
ATOM 1390 O O . PRO A 1 194 ? 3.364 -46.151 -12.097 1.00 59.72 194 PRO A O 1
ATOM 1393 N N . ALA A 1 195 ? 2.165 -46.606 -13.951 1.00 64.25 195 ALA A N 1
ATOM 1394 C CA . ALA A 1 195 ? 3.227 -47.266 -14.693 1.00 64.25 195 ALA A CA 1
ATOM 1395 C C . ALA A 1 195 ? 4.356 -46.275 -15.028 1.00 64.25 195 ALA A C 1
ATOM 1397 O O . ALA A 1 195 ? 4.115 -45.092 -15.277 1.00 64.25 195 ALA A O 1
ATOM 1398 N N . ALA A 1 196 ? 5.591 -46.781 -15.032 1.00 62.44 196 ALA A N 1
ATOM 1399 C CA . ALA A 1 196 ? 6.792 -46.019 -15.344 1.00 62.44 196 ALA A CA 1
ATOM 1400 C C . ALA A 1 196 ? 6.693 -45.331 -16.724 1.00 62.44 196 ALA A C 1
ATOM 1402 O O . ALA A 1 196 ? 6.221 -45.951 -17.682 1.00 62.44 196 ALA A O 1
ATOM 1403 N N . PRO A 1 197 ? 7.152 -44.074 -16.859 1.00 62.97 197 PRO A N 1
ATOM 1404 C CA . PRO A 1 197 ? 7.162 -43.391 -18.142 1.00 62.97 197 PRO A CA 1
ATOM 1405 C C . PRO A 1 197 ? 8.161 -44.059 -19.093 1.00 62.97 197 PRO A C 1
ATOM 1407 O O . PRO A 1 197 ? 9.356 -44.151 -18.813 1.00 62.97 197 PRO A O 1
ATOM 1410 N N . VAL A 1 198 ? 7.656 -44.502 -20.244 1.00 67.81 198 VAL A N 1
ATOM 1411 C CA . VAL A 1 198 ? 8.471 -44.866 -21.406 1.00 67.81 198 VAL A CA 1
ATOM 1412 C C . VAL A 1 198 ? 9.163 -43.597 -21.905 1.00 67.81 198 VAL A C 1
ATOM 1414 O O . VAL A 1 198 ? 8.506 -42.601 -22.207 1.00 67.81 198 VAL A O 1
ATOM 14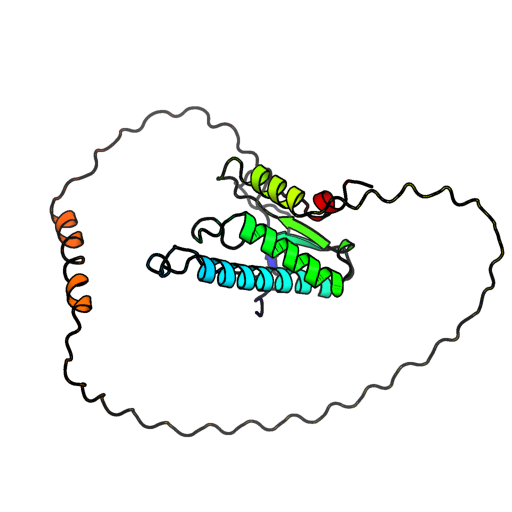17 N N . ALA A 1 199 ? 10.494 -43.630 -21.954 1.00 52.16 199 ALA A N 1
ATOM 1418 C CA . ALA A 1 199 ? 11.327 -42.530 -22.421 1.00 52.16 199 ALA A CA 1
ATOM 1419 C C . ALA A 1 199 ? 11.022 -42.191 -23.896 1.00 52.16 199 ALA A C 1
ATOM 1421 O O . ALA A 1 199 ? 11.161 -43.068 -24.753 1.00 52.16 199 ALA A O 1
ATOM 1422 N N . PRO A 1 200 ? 10.642 -40.945 -24.234 1.00 54.03 200 PRO A N 1
ATOM 1423 C CA . PRO A 1 200 ? 10.604 -40.516 -25.621 1.00 54.03 200 PRO A CA 1
ATOM 1424 C C . PRO A 1 200 ? 12.027 -40.286 -26.142 1.00 54.03 200 PRO A C 1
ATOM 1426 O O . PRO A 1 200 ? 12.882 -39.710 -25.467 1.00 54.03 200 PRO A O 1
ATOM 1429 N N . ALA A 1 201 ? 12.257 -40.761 -27.364 1.00 46.56 201 ALA A N 1
ATOM 1430 C CA . ALA A 1 201 ? 13.505 -40.630 -28.093 1.00 46.56 201 ALA A CA 1
ATOM 1431 C C . ALA A 1 201 ? 13.933 -39.162 -28.256 1.00 46.56 201 ALA A C 1
ATOM 1433 O O . ALA A 1 201 ? 13.134 -38.264 -28.524 1.00 46.56 201 ALA A O 1
ATOM 1434 N N . SER A 1 202 ? 15.234 -38.956 -28.102 1.00 43.06 202 SER A N 1
ATOM 1435 C CA . SER A 1 202 ? 15.950 -37.690 -28.114 1.00 43.06 202 SER A CA 1
ATOM 1436 C C . SER A 1 202 ? 15.841 -36.964 -29.460 1.00 43.06 202 SER A C 1
ATOM 1438 O O . SER A 1 202 ? 16.496 -37.347 -30.427 1.00 43.06 202 SER A O 1
ATOM 1440 N N . SER A 1 203 ? 15.109 -35.851 -29.516 1.00 42.41 203 SER A N 1
ATOM 1441 C CA . SER A 1 203 ? 15.340 -34.805 -30.521 1.00 42.41 203 SER A CA 1
ATOM 1442 C C . SER A 1 203 ? 16.111 -33.661 -29.863 1.00 42.41 203 SER A C 1
ATOM 1444 O O . SER A 1 203 ? 15.564 -32.889 -29.077 1.00 42.41 203 SER A O 1
ATOM 1446 N N . SER A 1 204 ? 17.410 -33.591 -30.141 1.00 40.47 204 SER A N 1
ATOM 1447 C CA . SER A 1 204 ? 18.328 -32.583 -29.613 1.00 40.47 204 SER A CA 1
ATOM 1448 C C . SER A 1 204 ? 18.065 -31.204 -30.224 1.00 40.47 204 SER A C 1
ATOM 1450 O O . SER A 1 204 ? 18.419 -30.955 -31.377 1.00 40.47 204 SER A O 1
ATOM 1452 N N . THR A 1 205 ? 17.495 -30.288 -29.445 1.00 40.59 205 THR A N 1
ATOM 1453 C CA . THR A 1 205 ? 17.415 -28.857 -29.777 1.00 40.59 205 THR A CA 1
ATOM 1454 C C . THR A 1 205 ? 18.719 -28.142 -29.372 1.00 40.59 205 THR A C 1
ATOM 1456 O O . THR A 1 205 ? 19.253 -28.433 -28.296 1.00 40.59 205 THR A O 1
ATOM 1459 N N . PRO A 1 206 ? 19.244 -27.168 -30.149 1.00 39.66 206 PRO A N 1
ATOM 1460 C CA . PRO A 1 206 ? 20.558 -26.546 -29.901 1.00 39.66 206 PRO A CA 1
ATOM 1461 C C . PRO A 1 206 ? 20.659 -25.715 -28.610 1.00 39.66 206 PRO A C 1
ATOM 1463 O O . PRO A 1 206 ? 21.749 -25.301 -28.225 1.00 39.66 206 PRO A O 1
ATOM 1466 N N . LEU A 1 207 ? 19.539 -25.475 -27.923 1.00 40.00 207 LEU A N 1
ATOM 1467 C CA . LEU A 1 207 ? 19.460 -24.582 -26.765 1.00 40.00 207 LEU A CA 1
ATOM 1468 C C . LEU A 1 207 ? 19.822 -25.261 -25.428 1.00 40.00 207 LEU A C 1
ATOM 1470 O O . LEU A 1 207 ? 20.210 -24.584 -24.480 1.00 40.00 207 LEU A O 1
ATOM 1474 N N . ALA A 1 208 ? 19.762 -26.596 -25.347 1.00 37.41 208 ALA A N 1
ATOM 1475 C CA . ALA A 1 208 ? 20.084 -27.339 -24.121 1.00 37.41 208 ALA A CA 1
ATOM 1476 C C . ALA A 1 208 ? 21.601 -27.488 -23.874 1.00 37.41 208 ALA A C 1
ATOM 1478 O O . ALA A 1 208 ? 22.026 -27.805 -22.765 1.00 37.41 208 ALA A O 1
ATOM 1479 N N . ARG A 1 209 ? 22.440 -27.216 -24.885 1.00 38.06 209 ARG A N 1
ATOM 1480 C CA . ARG A 1 209 ? 23.907 -27.307 -24.772 1.00 38.06 209 ARG A CA 1
ATOM 1481 C C . ARG A 1 209 ? 24.556 -26.059 -24.164 1.00 38.06 209 ARG A C 1
ATOM 1483 O O . ARG A 1 209 ? 25.685 -26.148 -23.696 1.00 38.06 209 ARG A O 1
ATOM 1490 N N . ALA A 1 210 ? 23.851 -24.925 -24.115 1.00 41.81 210 ALA A N 1
ATOM 1491 C CA . ALA A 1 210 ? 24.404 -23.669 -23.599 1.00 41.81 210 ALA A CA 1
ATOM 1492 C C . ALA A 1 210 ? 24.362 -23.567 -22.058 1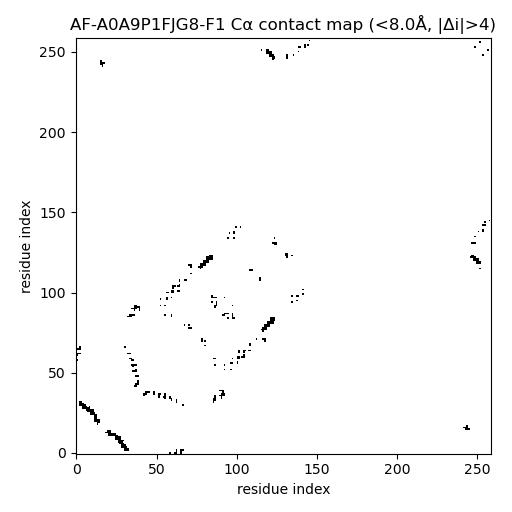.00 41.81 210 ALA A C 1
ATOM 1494 O O . ALA A 1 210 ? 25.154 -22.839 -21.469 1.00 41.81 210 ALA A O 1
ATOM 1495 N N . PHE A 1 211 ? 23.495 -24.337 -21.388 1.00 41.97 211 PHE A N 1
ATOM 1496 C CA . PHE A 1 211 ? 23.335 -24.281 -19.926 1.00 41.97 211 PHE A CA 1
ATOM 1497 C C . PHE A 1 211 ? 24.225 -25.260 -19.143 1.00 41.97 211 PHE A C 1
ATOM 1499 O O . PHE A 1 211 ? 24.425 -25.072 -17.946 1.00 41.97 211 PHE A O 1
ATOM 1506 N N . ALA A 1 212 ? 24.839 -26.249 -19.801 1.00 38.31 212 ALA A N 1
ATOM 1507 C CA . ALA A 1 212 ? 25.779 -27.169 -19.151 1.00 38.31 212 ALA A CA 1
ATOM 1508 C C . ALA A 1 212 ? 27.208 -26.596 -19.004 1.00 38.31 212 ALA A C 1
ATOM 1510 O O . ALA A 1 212 ? 27.992 -27.108 -18.210 1.00 38.31 212 ALA A O 1
ATOM 1511 N N . ALA A 1 213 ? 27.550 -25.512 -19.715 1.00 39.59 213 ALA A N 1
ATOM 1512 C CA . ALA A 1 213 ? 28.873 -24.876 -19.641 1.00 39.59 213 ALA A CA 1
ATOM 1513 C C . ALA A 1 213 ? 28.993 -23.805 -18.532 1.00 39.59 213 ALA A C 1
ATOM 1515 O O . ALA A 1 213 ? 30.100 -23.443 -18.144 1.00 39.59 213 ALA A O 1
ATOM 1516 N N . GLY A 1 214 ? 27.872 -23.319 -17.984 1.00 34.34 214 GLY A N 1
ATOM 1517 C CA . GLY A 1 214 ? 27.861 -22.274 -16.949 1.00 34.34 214 GLY A CA 1
ATOM 1518 C C . GLY A 1 214 ? 28.042 -22.780 -15.512 1.00 34.34 214 GLY A C 1
ATOM 1519 O O . GLY A 1 214 ? 28.515 -22.039 -14.656 1.00 34.34 214 GLY A O 1
ATOM 1520 N N . ALA A 1 215 ? 27.721 -24.048 -15.236 1.00 38.31 215 ALA A N 1
ATOM 1521 C CA . ALA A 1 215 ? 27.788 -24.613 -13.882 1.00 38.31 215 ALA A CA 1
ATOM 1522 C C . ALA A 1 215 ? 29.199 -25.091 -13.472 1.00 38.31 215 ALA A C 1
ATOM 1524 O O . ALA A 1 215 ? 29.466 -25.270 -12.287 1.00 38.31 215 ALA A O 1
ATOM 1525 N N . ALA A 1 216 ? 30.128 -25.244 -14.424 1.00 38.22 216 ALA A N 1
ATOM 1526 C CA . ALA A 1 216 ? 31.511 -25.651 -14.148 1.00 38.22 216 ALA A CA 1
ATOM 1527 C C . ALA A 1 216 ? 32.438 -24.471 -13.767 1.00 38.22 216 ALA A C 1
ATOM 1529 O O . ALA A 1 216 ? 33.463 -24.667 -13.112 1.00 38.22 216 ALA A O 1
ATOM 1530 N N . ALA A 1 217 ? 32.072 -23.229 -14.108 1.00 39.91 217 ALA A N 1
ATOM 1531 C CA . ALA A 1 217 ? 32.886 -22.047 -13.804 1.00 39.91 217 ALA A CA 1
ATOM 1532 C C . ALA A 1 217 ? 32.739 -21.562 -12.346 1.00 39.91 217 ALA A C 1
ATOM 1534 O O . ALA A 1 217 ? 33.687 -21.021 -11.782 1.00 39.91 217 ALA A O 1
ATOM 1535 N N . ALA A 1 218 ? 31.597 -21.820 -11.698 1.00 38.44 218 ALA A N 1
ATOM 1536 C CA . ALA A 1 218 ? 31.352 -21.417 -10.308 1.00 38.44 218 ALA A CA 1
ATOM 1537 C C . ALA A 1 218 ? 32.012 -22.347 -9.266 1.00 38.44 218 ALA A C 1
ATOM 1539 O O . ALA A 1 218 ? 32.291 -21.916 -8.151 1.00 38.44 218 ALA A O 1
ATOM 1540 N N . ALA A 1 219 ? 32.332 -23.596 -9.628 1.00 40.81 219 ALA A N 1
ATOM 1541 C CA . ALA A 1 219 ? 33.001 -24.548 -8.733 1.00 40.81 219 ALA A CA 1
ATOM 1542 C C . ALA A 1 219 ? 34.538 -24.397 -8.703 1.00 40.81 219 ALA A C 1
ATOM 1544 O O . ALA A 1 219 ? 35.186 -24.871 -7.775 1.00 40.81 219 ALA A O 1
ATOM 1545 N N . THR A 1 220 ? 35.133 -23.695 -9.676 1.00 43.56 220 THR A N 1
ATOM 1546 C CA . THR A 1 220 ? 36.601 -23.549 -9.779 1.00 43.56 220 THR A CA 1
ATOM 1547 C C . THR A 1 220 ? 37.136 -22.331 -9.002 1.00 43.56 220 THR A C 1
ATOM 1549 O O . THR A 1 220 ? 38.321 -22.274 -8.678 1.00 43.56 220 THR A O 1
ATOM 1552 N N . ALA A 1 221 ? 36.272 -21.379 -8.626 1.00 41.84 221 ALA A N 1
ATOM 1553 C CA . ALA A 1 221 ? 36.648 -20.220 -7.807 1.00 41.84 221 ALA A CA 1
ATOM 1554 C C . ALA A 1 221 ? 36.761 -20.548 -6.301 1.00 41.84 221 ALA A C 1
ATOM 1556 O O . ALA A 1 221 ? 37.555 -19.932 -5.599 1.00 41.84 221 ALA A O 1
ATOM 1557 N N . ALA A 1 222 ? 36.047 -21.569 -5.812 1.00 42.22 222 ALA A N 1
ATOM 1558 C CA . ALA A 1 222 ? 36.120 -22.013 -4.414 1.00 42.22 222 ALA A CA 1
ATOM 1559 C C . ALA A 1 222 ? 37.387 -22.836 -4.088 1.00 42.22 222 ALA A C 1
ATOM 1561 O O . ALA A 1 222 ? 37.705 -23.041 -2.921 1.00 42.22 222 ALA A O 1
ATOM 1562 N N . ALA A 1 223 ? 38.135 -23.281 -5.105 1.00 45.59 223 ALA A N 1
ATOM 1563 C CA . ALA A 1 223 ? 39.345 -24.093 -4.948 1.00 45.59 223 ALA A CA 1
ATOM 1564 C C . ALA A 1 223 ? 40.656 -23.277 -4.928 1.00 45.59 223 ALA A C 1
ATOM 1566 O O . ALA A 1 223 ? 41.727 -23.863 -4.793 1.00 45.59 223 ALA A O 1
ATOM 1567 N N . ARG A 1 224 ? 40.603 -21.942 -5.076 1.00 52.00 224 ARG A N 1
ATOM 1568 C CA . ARG A 1 224 ? 41.807 -21.089 -5.171 1.00 52.00 224 ARG A CA 1
ATOM 1569 C C . ARG A 1 224 ? 42.249 -20.399 -3.883 1.00 52.00 224 ARG A C 1
ATOM 1571 O O . ARG A 1 224 ? 43.282 -19.748 -3.912 1.00 52.00 224 ARG A O 1
ATOM 1578 N N . GLY A 1 225 ? 41.543 -20.570 -2.764 1.00 41.81 225 GLY A N 1
ATOM 1579 C CA . GLY A 1 225 ? 42.059 -20.156 -1.452 1.00 41.81 225 GLY A CA 1
ATOM 1580 C C . GLY A 1 225 ? 42.501 -18.688 -1.354 1.00 41.81 225 GLY A C 1
ATOM 1581 O O . GLY A 1 225 ? 43.436 -18.393 -0.617 1.00 41.81 225 GLY A O 1
ATOM 1582 N N . GLU A 1 226 ? 41.863 -17.768 -2.081 1.00 43.03 226 GLU A N 1
ATOM 1583 C CA . GLU A 1 226 ? 42.096 -16.332 -1.900 1.00 43.03 226 GLU A CA 1
ATOM 1584 C C . GLU A 1 226 ? 41.165 -15.814 -0.800 1.00 43.03 226 GLU A C 1
ATOM 1586 O O . GLU A 1 226 ? 39.969 -15.601 -1.003 1.00 43.03 226 GLU A O 1
ATOM 1591 N N . ALA A 1 227 ? 41.726 -15.665 0.400 1.00 41.88 227 ALA A N 1
ATOM 1592 C CA . ALA A 1 227 ? 41.065 -15.015 1.520 1.00 41.88 227 ALA A CA 1
ATOM 1593 C C . ALA A 1 227 ? 40.943 -13.500 1.253 1.00 41.88 227 ALA A C 1
ATOM 1595 O O . ALA A 1 227 ? 41.939 -12.869 0.886 1.00 41.88 227 ALA A O 1
ATOM 1596 N N . PRO A 1 228 ? 39.764 -12.882 1.448 1.00 40.88 228 PRO A N 1
ATOM 1597 C CA . PRO A 1 228 ? 39.647 -11.434 1.400 1.00 40.88 228 PRO A CA 1
ATOM 1598 C C . PRO A 1 228 ? 40.340 -10.812 2.617 1.00 40.88 228 PRO A C 1
ATOM 1600 O O . PRO A 1 228 ? 40.145 -11.241 3.754 1.00 40.88 228 PRO A O 1
ATOM 1603 N N . ALA A 1 229 ? 41.163 -9.803 2.335 1.00 39.56 229 ALA A N 1
ATOM 1604 C CA . ALA A 1 229 ? 42.002 -9.099 3.289 1.00 39.56 229 ALA A CA 1
ATOM 1605 C C . ALA A 1 229 ? 41.216 -8.526 4.481 1.00 39.56 229 ALA A C 1
ATOM 1607 O O . ALA A 1 229 ? 40.188 -7.863 4.339 1.00 39.56 229 ALA A O 1
ATOM 1608 N N . GLU A 1 230 ? 41.774 -8.790 5.655 1.00 35.03 230 GLU A N 1
ATOM 1609 C CA . GLU A 1 230 ? 41.352 -8.375 6.983 1.00 35.03 230 GLU A CA 1
ATOM 1610 C C . GLU A 1 230 ? 41.527 -6.854 7.141 1.00 35.03 230 GLU A C 1
ATOM 1612 O O . GLU A 1 230 ? 42.642 -6.336 7.208 1.00 35.03 230 GLU A O 1
ATOM 1617 N N . ALA A 1 231 ? 40.415 -6.115 7.155 1.00 36.88 231 ALA A N 1
ATOM 1618 C CA . ALA A 1 231 ? 40.407 -4.688 7.457 1.00 36.88 231 ALA A CA 1
ATOM 1619 C C . ALA A 1 231 ? 40.239 -4.490 8.969 1.00 36.88 231 ALA A C 1
ATOM 1621 O O . ALA A 1 231 ? 39.197 -4.783 9.556 1.00 36.88 231 ALA A O 1
ATOM 1622 N N . THR A 1 232 ? 41.308 -3.993 9.577 1.00 37.66 232 THR A N 1
ATOM 1623 C CA . THR A 1 232 ? 41.476 -3.669 10.993 1.00 37.66 232 THR A CA 1
ATOM 1624 C C . THR A 1 232 ? 40.384 -2.754 11.550 1.00 37.66 232 THR A C 1
ATOM 1626 O O . THR A 1 232 ? 40.093 -1.693 10.996 1.00 37.66 232 THR A O 1
ATOM 1629 N N . ALA A 1 233 ? 39.847 -3.139 12.707 1.00 37.38 233 ALA A N 1
ATOM 1630 C CA . ALA A 1 233 ? 38.960 -2.341 13.540 1.00 37.38 233 ALA A CA 1
ATOM 1631 C C . ALA A 1 233 ? 39.737 -1.324 14.398 1.00 37.38 233 ALA A C 1
ATOM 1633 O O . ALA A 1 233 ? 40.688 -1.701 15.079 1.00 37.38 233 ALA A O 1
ATOM 1634 N N . SER A 1 234 ? 39.292 -0.061 14.411 1.00 34.81 234 SER A N 1
ATOM 1635 C CA . SER A 1 234 ? 39.253 0.834 15.589 1.00 34.81 234 SER A CA 1
ATOM 1636 C C . SER A 1 234 ? 38.741 2.224 15.196 1.00 34.81 234 SER A C 1
ATOM 1638 O O . SER A 1 234 ? 39.441 2.961 14.512 1.00 34.81 234 SER A O 1
ATOM 1640 N N . ALA A 1 235 ? 37.534 2.579 15.649 1.00 32.88 235 ALA A N 1
ATOM 1641 C CA . ALA A 1 235 ? 37.125 3.946 15.997 1.00 32.88 235 ALA A CA 1
ATOM 1642 C C . ALA A 1 235 ? 35.710 3.910 16.600 1.00 32.88 235 ALA A C 1
ATOM 1644 O O . ALA A 1 235 ? 34.693 3.953 15.907 1.00 32.88 235 ALA A O 1
ATOM 1645 N N . GLU A 1 236 ? 35.668 3.812 17.922 1.00 38.56 236 GLU A N 1
ATOM 1646 C CA . GLU A 1 236 ? 34.525 4.152 18.761 1.00 38.56 236 GLU A CA 1
ATOM 1647 C C . GLU A 1 236 ? 34.427 5.685 18.812 1.00 38.56 236 GLU A C 1
ATOM 1649 O O . GLU A 1 236 ? 35.352 6.328 19.300 1.00 38.56 236 GLU A O 1
ATOM 1654 N N . SER A 1 237 ? 33.361 6.294 18.280 1.00 34.91 237 SER A N 1
ATOM 1655 C CA . SER A 1 237 ? 32.933 7.651 18.667 1.00 34.91 237 SER A CA 1
ATOM 1656 C C . SER A 1 237 ? 31.589 8.021 18.027 1.00 34.91 237 SER A C 1
ATOM 1658 O O . SER A 1 237 ? 31.466 8.129 16.810 1.00 34.91 237 SER A O 1
ATOM 1660 N N . SER A 1 238 ? 30.592 8.229 18.891 1.00 32.91 238 SER A N 1
ATOM 1661 C CA . SER A 1 238 ? 29.399 9.065 18.695 1.00 32.91 238 SER A CA 1
ATOM 1662 C C . SER A 1 238 ? 28.537 8.798 17.449 1.00 32.91 238 SER A C 1
ATOM 1664 O O . SER A 1 238 ? 28.606 9.499 16.439 1.00 32.91 238 SER A O 1
ATOM 1666 N N . ARG A 1 239 ? 27.632 7.812 17.542 1.00 28.48 239 ARG A N 1
ATOM 1667 C CA . ARG A 1 239 ? 26.502 7.710 16.605 1.00 28.48 239 ARG A CA 1
ATOM 1668 C C . ARG A 1 239 ? 25.354 8.607 17.091 1.00 28.48 239 ARG A C 1
ATOM 1670 O O . ARG A 1 239 ? 24.919 8.440 18.230 1.00 28.48 239 ARG A O 1
ATOM 1677 N N . PRO A 1 240 ? 24.843 9.532 16.259 1.00 32.22 240 PRO A N 1
ATOM 1678 C CA . PRO A 1 240 ? 23.725 10.390 16.629 1.00 32.22 240 PRO A CA 1
ATOM 1679 C C . PRO A 1 240 ? 22.471 9.546 16.883 1.00 32.22 240 PRO A C 1
ATOM 1681 O O . PRO A 1 240 ? 22.174 8.610 16.137 1.00 32.22 240 PRO A O 1
ATOM 1684 N N . GLY A 1 241 ? 21.760 9.883 17.962 1.00 27.31 241 GLY A N 1
ATOM 1685 C CA . GLY A 1 241 ? 20.549 9.203 18.408 1.00 27.31 241 GLY A CA 1
ATOM 1686 C C . GLY A 1 241 ? 19.543 9.038 17.274 1.00 27.31 241 GLY A C 1
ATOM 1687 O O . GLY A 1 241 ? 19.157 9.997 16.604 1.00 27.31 241 GLY A O 1
ATOM 1688 N N . TRP A 1 242 ? 19.131 7.799 17.038 1.00 23.88 242 TRP A N 1
ATOM 1689 C CA . TRP A 1 242 ? 18.100 7.483 16.068 1.00 23.88 242 TRP A CA 1
ATOM 1690 C C . TRP A 1 242 ? 16.746 7.973 16.621 1.00 23.88 242 TRP A C 1
ATOM 1692 O O . TRP A 1 242 ? 16.415 7.792 17.788 1.00 23.88 242 TRP A O 1
ATOM 1702 N N . LYS A 1 243 ? 15.962 8.653 15.784 1.00 26.70 243 LYS A N 1
ATOM 1703 C CA . LYS A 1 243 ? 14.543 8.933 16.029 1.00 26.70 243 LYS A CA 1
ATOM 1704 C C . LYS A 1 243 ? 13.751 8.216 14.944 1.00 26.70 243 LYS A C 1
ATOM 1706 O O . LYS A 1 243 ? 14.045 8.385 13.759 1.00 26.70 243 LYS A O 1
ATOM 1711 N N . LEU A 1 244 ? 12.795 7.378 15.328 1.00 28.84 244 LEU A N 1
ATOM 1712 C CA . LEU A 1 244 ? 11.824 6.796 14.410 1.00 28.84 244 LEU A CA 1
ATOM 1713 C C . LEU A 1 244 ? 10.718 7.820 14.152 1.00 28.84 244 LEU A C 1
ATOM 1715 O O . LEU A 1 244 ? 9.826 8.010 14.974 1.00 28.84 244 LEU A O 1
ATOM 1719 N N . GLU A 1 245 ? 10.757 8.449 12.986 1.00 32.94 245 GLU A N 1
ATOM 1720 C CA . GLU A 1 245 ? 9.584 9.098 12.411 1.00 32.94 245 GLU A CA 1
ATOM 1721 C C . GLU A 1 245 ? 9.077 8.206 11.280 1.00 32.94 245 GLU A C 1
ATOM 1723 O O . GLU A 1 245 ? 9.683 8.128 10.210 1.00 32.94 245 GLU A O 1
ATOM 1728 N N . ALA A 1 246 ? 7.978 7.488 11.518 1.00 37.41 246 ALA A N 1
ATOM 1729 C CA . ALA A 1 246 ? 7.230 6.872 10.433 1.00 37.41 246 ALA A CA 1
ATOM 1730 C C . ALA A 1 246 ? 6.572 8.002 9.636 1.00 37.41 246 ALA A C 1
ATOM 1732 O O . ALA A 1 246 ? 5.563 8.569 10.053 1.00 37.41 246 ALA A O 1
ATOM 1733 N N . ARG A 1 247 ? 7.173 8.364 8.504 1.00 49.25 247 ARG A N 1
ATOM 1734 C CA . ARG A 1 247 ? 6.599 9.364 7.612 1.00 49.25 247 ARG A CA 1
ATOM 1735 C C . ARG A 1 247 ? 5.597 8.677 6.692 1.00 49.25 247 ARG A C 1
ATOM 1737 O O . ARG A 1 247 ? 5.970 8.003 5.737 1.00 49.25 247 ARG A O 1
ATOM 1744 N N . SER A 1 248 ? 4.320 8.789 7.037 1.00 51.06 248 SER A N 1
ATOM 1745 C CA . SER A 1 248 ? 3.218 8.366 6.176 1.00 51.06 248 SER A CA 1
ATOM 1746 C C . SER A 1 248 ? 2.760 9.524 5.305 1.00 51.06 248 SER A C 1
ATOM 1748 O O . SER A 1 248 ? 2.610 10.634 5.812 1.00 51.06 248 SER A O 1
ATOM 1750 N N . VAL A 1 249 ? 2.452 9.252 4.040 1.00 58.72 249 VAL A N 1
ATOM 1751 C CA . VAL A 1 249 ? 1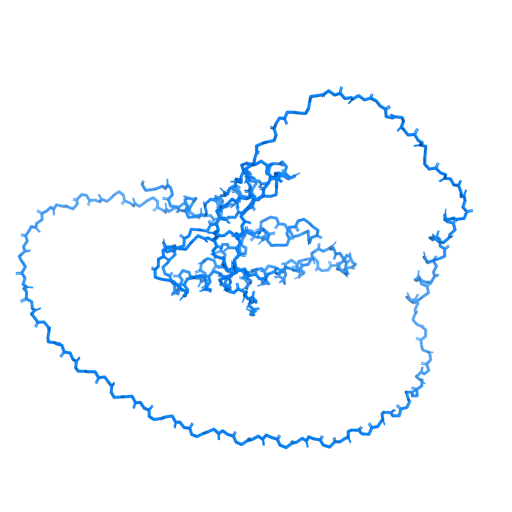.656 10.175 3.226 1.00 58.72 249 VAL A CA 1
ATOM 1752 C C . VAL A 1 249 ? 0.195 9.805 3.445 1.00 58.72 249 VAL A C 1
ATOM 1754 O O . VAL A 1 249 ? -0.201 8.676 3.142 1.00 58.72 249 VAL A O 1
ATOM 1757 N N . SER A 1 250 ? -0.579 10.716 4.036 1.00 65.69 250 SER A N 1
ATOM 1758 C CA . SER A 1 250 ? -2.031 10.563 4.097 1.00 65.69 250 SER A CA 1
ATOM 1759 C C . SER A 1 250 ? -2.571 10.785 2.694 1.00 65.69 250 SER A C 1
ATOM 1761 O O . SER A 1 250 ? -2.433 11.871 2.134 1.00 65.69 250 SER A O 1
ATOM 1763 N N . LEU A 1 251 ? -3.113 9.729 2.092 1.00 58.66 251 LEU A N 1
ATOM 1764 C CA . LEU A 1 251 ? -3.700 9.818 0.757 1.00 58.66 251 LEU A CA 1
ATOM 1765 C C . LEU A 1 251 ? -4.952 10.677 0.771 1.00 58.66 251 LEU A C 1
ATOM 1767 O O . LEU A 1 251 ? -5.200 11.384 -0.191 1.00 58.66 251 LEU A O 1
ATOM 1771 N N . LEU A 1 252 ? -5.724 10.599 1.854 1.00 58.53 252 LEU A N 1
ATOM 1772 C CA . LEU A 1 252 ? -6.943 11.376 1.981 1.00 58.53 252 LEU A CA 1
ATOM 1773 C C . LEU A 1 252 ? -6.630 12.840 2.223 1.00 58.53 252 LEU A C 1
ATOM 1775 O O . LEU A 1 252 ? -7.254 13.648 1.572 1.00 58.53 252 LEU A O 1
ATOM 1779 N N . ASP A 1 253 ? -5.626 13.188 3.025 1.00 53.28 253 ASP A N 1
ATOM 1780 C CA . ASP A 1 253 ? -5.253 14.602 3.161 1.00 53.28 253 ASP A CA 1
ATOM 1781 C C . ASP A 1 253 ? -4.673 15.114 1.827 1.00 53.28 253 ASP A C 1
ATOM 1783 O O . ASP A 1 253 ? -5.091 16.143 1.329 1.00 53.28 253 ASP A O 1
ATOM 1787 N N . ALA A 1 254 ? -3.863 14.320 1.113 1.00 53.72 254 ALA A N 1
ATOM 1788 C CA . ALA A 1 254 ? -3.433 14.680 -0.247 1.00 53.72 254 ALA A CA 1
ATOM 1789 C C . ALA A 1 254 ? -4.580 14.777 -1.282 1.00 53.72 254 ALA A C 1
ATOM 1791 O O . ALA A 1 254 ? -4.385 15.391 -2.329 1.00 53.72 254 ALA A O 1
ATOM 1792 N N . LEU A 1 255 ? -5.733 14.155 -1.011 1.00 52.06 255 LEU A N 1
ATOM 1793 C CA . LEU A 1 255 ? -6.953 14.224 -1.825 1.00 52.06 255 LEU A CA 1
ATOM 1794 C C . LEU A 1 255 ? -7.953 15.288 -1.322 1.00 52.06 255 LEU A C 1
ATOM 1796 O O . LEU A 1 255 ? -8.853 15.635 -2.080 1.00 52.06 255 LEU A O 1
ATOM 1800 N N . LEU A 1 256 ? -7.837 15.759 -0.071 1.00 48.06 256 LEU A N 1
ATOM 1801 C CA . LEU A 1 256 ? -8.846 16.556 0.649 1.00 48.06 256 LEU A CA 1
ATOM 1802 C C . LEU A 1 256 ? -8.311 17.876 1.251 1.00 48.06 256 LEU A C 1
ATOM 1804 O O . LEU A 1 256 ? -9.123 18.668 1.706 1.00 48.06 256 LEU A O 1
ATOM 1808 N N . ASP A 1 257 ? -6.999 18.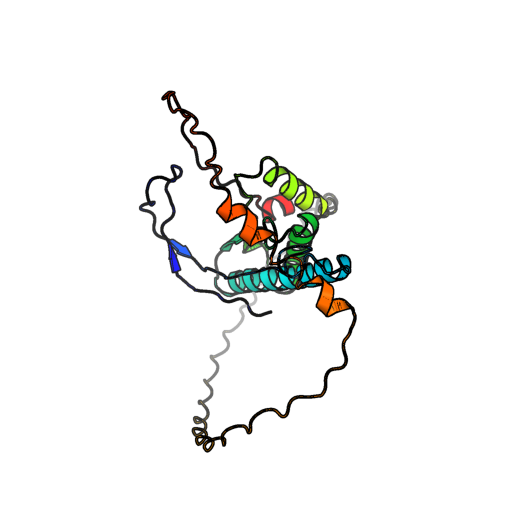140 1.280 1.00 43.88 257 ASP A N 1
ATOM 1809 C CA . ASP A 1 257 ? -6.373 19.335 1.898 1.00 43.88 257 ASP A CA 1
ATOM 1810 C C . ASP A 1 257 ? -6.634 20.668 1.153 1.00 43.88 257 ASP A C 1
ATOM 1812 O O . ASP A 1 257 ? -5.958 21.660 1.416 1.00 43.88 257 ASP A O 1
ATOM 1816 N N . ASP A 1 258 ? -7.605 20.738 0.244 1.00 48.62 258 ASP A N 1
ATOM 1817 C CA . ASP A 1 258 ? -7.889 21.945 -0.550 1.00 48.62 258 ASP A CA 1
ATOM 1818 C C . ASP A 1 258 ? -9.381 22.368 -0.486 1.00 48.62 258 ASP A C 1
ATOM 1820 O O . ASP A 1 258 ? -9.945 22.804 -1.493 1.00 48.62 258 ASP A O 1
ATOM 1824 N N . ASP A 1 259 ? -10.002 22.254 0.702 1.00 39.81 259 ASP A N 1
ATOM 1825 C CA . ASP A 1 259 ? -11.275 22.914 1.086 1.00 39.81 259 ASP A CA 1
ATOM 1826 C C . ASP A 1 259 ? -11.045 24.202 1.909 1.00 39.81 259 ASP A C 1
ATOM 1828 O O . ASP A 1 259 ? -10.272 24.166 2.899 1.00 39.81 259 ASP A O 1
#

Foldseek 3Di:
DAKDKDFQDWDWPADLQNPHTHPDIGGDIDIDAAFAAQCADPNVPPPCRVVSLVRRLVRLLVRLLNVVVCQQPPDPAQEEEEDEQHCPDRSPHDLLSSLVSNLNSVVVVVVPGDCVSYFYWYFDDPVDPCRLVVNLVSLLVSQDQPPQPPPPPPDDDDDDDDDDDDDDDDDDDDDDDDDDDDDDDDDDDDDDDDDDDDDDDDDDDPVVVVVVVVVVVVVVVVPPPDDDDDDDDDDDDDDDRRGRDRDIDGSVCSNPVND

pLDDT: mean 73.45, std 23.41, range [23.88, 97.94]

Secondary structure (DSSP, 8-state):
-PPEEEEEEEEEEEPTTSSSEEEEEEEEEEEE-----SSSGGGTT-S-HHHHHHHHHHHHHHHHHHHHHHHHHS-SS-EEEEE--TT-GGG---HHHHHHHHHHHHHHHHTTS-GGGEEEEEE--TTSTTHHHHHHHHHHHHSPPP------------------PPPPPPPPPPPPPPPPPPPPPPPPP-PPPPPPPPPPP----TTTTSSSSSTTTSSSSTTS--PPP---------PPPP-----EEEHHHHHHTT-

Organism: NCBI:txid2562237

Radius of gyration: 29.14 Å; Cα contacts (8 Å, |Δi|>4): 235; chains: 1; bounding box: 87×82×57 Å

Mean predicted aligned error: 16.55 Å

Solvent-accessible surface area (backbone atoms only — not comparable to full-atom values): 16939 Å² total; per-residue (Å²): 110,88,61,52,66,49,70,67,40,81,42,62,48,59,36,56,68,70,78,48,73,33,90,58,77,44,67,40,74,49,66,59,77,72,50,52,48,36,66,25,80,94,36,53,85,58,86,62,53,70,60,43,47,51,56,21,30,56,43,37,20,33,41,48,33,40,52,52,49,52,56,64,72,71,51,95,62,74,41,79,42,83,40,72,63,62,23,42,76,84,21,51,40,54,68,67,50,40,52,50,20,47,50,53,21,48,59,64,40,54,78,78,44,76,63,85,44,51,44,48,24,47,50,51,59,84,91,43,86,61,43,55,60,50,52,51,52,51,51,52,71,69,41,72,71,74,75,71,74,70,75,76,72,82,78,76,90,78,90,81,84,90,79,88,79,89,79,82,88,80,81,86,82,82,82,82,82,82,81,80,82,81,81,82,82,77,82,82,77,86,79,77,83,81,76,81,81,79,82,78,82,87,78,87,61,85,71,70,66,66,66,69,66,62,68,63,62,68,64,59,65,77,74,64,79,79,76,81,82,86,79,84,88,88,83,91,77,84,81,79,83,76,74,60,72,87,66,60,48,48,52,54,52,72,70,55,76,85,124